Protein AF-A0A1J8Q312-F1 (afdb_monomer)

Organism: NCBI:txid180088

Nearest PDB structures (foldseek):
  4upd-assembly1_A  TM=8.985E-01  e=3.317E-09  Ophiostoma piceae
  1thg-assembly1_A  TM=9.135E-01  e=1.313E-08  Geotrichum candidum
  1cle-assembly1_A  TM=8.241E-01  e=1.879E-08  Limtongozyma cylindracea
  1llf-assembly1_B  TM=8.673E-01  e=3.032E-08  Limtongozyma cylindracea
  4ey8-assembly1_A  TM=7.560E-01  e=2.116E-02  Homo sapiens

Structure (mmCIF, N/CA/C/O backbone):
data_AF-A0A1J8Q312-F1
#
_entry.id   AF-A0A1J8Q312-F1
#
loop_
_atom_site.group_PDB
_atom_site.id
_atom_site.type_symbol
_atom_site.label_atom_id
_atom_site.label_alt_id
_atom_site.label_comp_id
_atom_site.label_asym_id
_atom_site.label_entity_id
_atom_site.label_seq_id
_atom_site.pdbx_PDB_ins_code
_atom_site.Cartn_x
_atom_site.Cartn_y
_atom_site.Cartn_z
_atom_site.occupancy
_atom_site.B_iso_or_equiv
_atom_site.auth_seq_id
_atom_site.auth_comp_id
_atom_site.auth_asym_id
_atom_site.auth_atom_id
_atom_site.pdbx_PDB_model_num
ATOM 1 N N . GLY A 1 1 ? -2.416 43.701 -23.252 1.00 28.69 1 GLY A N 1
ATOM 2 C CA . GLY A 1 1 ? -1.642 43.174 -24.382 1.00 28.69 1 GLY A CA 1
ATOM 3 C C . GLY A 1 1 ? -0.876 41.979 -23.887 1.00 28.69 1 GLY A C 1
ATOM 4 O O . GLY A 1 1 ? 0.112 42.168 -23.200 1.00 28.69 1 GLY A O 1
ATOM 5 N N . ASP A 1 2 ? -1.456 40.807 -24.122 1.00 27.12 2 ASP A N 1
ATOM 6 C CA . ASP A 1 2 ? -0.891 39.454 -24.177 1.00 27.12 2 ASP A CA 1
ATOM 7 C C . ASP A 1 2 ? 0.256 39.076 -23.228 1.00 27.12 2 ASP A C 1
ATOM 9 O O . ASP A 1 2 ? 1.435 39.155 -23.562 1.00 27.12 2 ASP A O 1
ATOM 13 N N . ALA A 1 3 ? -0.124 38.516 -22.075 1.00 24.38 3 ALA A N 1
ATOM 14 C CA . ALA A 1 3 ? 0.691 37.523 -21.386 1.00 24.38 3 ALA A CA 1
ATOM 15 C C . ALA A 1 3 ? 0.333 36.143 -21.963 1.00 24.38 3 ALA A C 1
ATOM 17 O O . ALA A 1 3 ? -0.771 35.636 -21.756 1.00 24.38 3 ALA A O 1
ATOM 18 N N . ALA A 1 4 ? 1.252 35.563 -22.733 1.00 24.06 4 ALA A N 1
ATOM 19 C CA . ALA A 1 4 ? 1.113 34.234 -23.310 1.00 24.06 4 ALA A CA 1
ATOM 20 C C . ALA A 1 4 ? 0.933 33.175 -22.205 1.00 24.06 4 ALA A C 1
ATOM 22 O O . ALA A 1 4 ? 1.826 32.939 -21.391 1.00 24.06 4 ALA A O 1
ATOM 23 N N . PHE A 1 5 ? -0.232 32.526 -22.197 1.00 23.16 5 PHE A N 1
ATOM 24 C CA . PHE A 1 5 ? -0.510 31.322 -21.419 1.00 23.16 5 PHE A CA 1
ATOM 25 C C . PHE A 1 5 ? 0.412 30.186 -21.889 1.00 23.16 5 PHE A C 1
ATOM 27 O O . PHE A 1 5 ? 0.247 29.666 -22.991 1.00 23.16 5 PHE A O 1
ATOM 34 N N . GLN A 1 6 ? 1.373 29.773 -21.060 1.00 24.05 6 GLN A N 1
ATOM 35 C CA . GLN A 1 6 ? 2.101 28.521 -21.277 1.00 24.05 6 GLN A CA 1
ATOM 36 C C . GLN A 1 6 ? 1.275 27.346 -20.732 1.00 24.05 6 GLN A C 1
ATOM 38 O O . GLN A 1 6 ? 0.958 27.287 -19.546 1.00 24.05 6 GLN A O 1
ATOM 43 N N . ALA A 1 7 ? 0.912 26.413 -21.612 1.00 26.48 7 ALA A N 1
ATOM 44 C CA . ALA A 1 7 ? 0.168 25.202 -21.274 1.00 26.48 7 ALA A CA 1
ATOM 45 C C . ALA A 1 7 ? 1.036 24.185 -20.489 1.00 26.48 7 ALA A C 1
ATOM 47 O O . ALA A 1 7 ? 2.219 24.022 -20.802 1.00 26.48 7 ALA A O 1
ATOM 48 N N . PRO A 1 8 ? 0.484 23.449 -19.502 1.00 28.95 8 PRO A N 1
ATOM 49 C CA . PRO A 1 8 ? 1.269 22.528 -18.678 1.00 28.95 8 PRO A CA 1
ATOM 50 C C . PRO A 1 8 ? 1.615 21.207 -19.397 1.00 28.95 8 PRO A C 1
ATOM 52 O O . PRO A 1 8 ? 0.823 20.658 -20.169 1.00 28.95 8 PRO A O 1
ATOM 55 N N . ARG A 1 9 ? 2.794 20.658 -19.073 1.00 32.53 9 ARG A N 1
ATOM 56 C CA . ARG A 1 9 ? 3.529 19.572 -19.763 1.00 32.53 9 ARG A CA 1
ATOM 57 C C . ARG A 1 9 ? 2.935 18.158 -19.558 1.00 32.53 9 ARG A C 1
ATOM 59 O O . ARG A 1 9 ? 2.151 17.944 -18.634 1.00 32.53 9 ARG A O 1
ATOM 66 N N . ARG A 1 10 ? 3.249 17.233 -20.481 1.00 36.62 10 ARG A N 1
ATOM 67 C CA . ARG A 1 10 ? 2.747 15.839 -20.618 1.00 36.62 10 ARG A CA 1
ATOM 68 C C . ARG A 1 10 ? 3.742 14.831 -19.977 1.00 36.62 10 ARG A C 1
ATOM 70 O O . ARG A 1 10 ? 4.936 15.110 -19.974 1.00 36.62 10 ARG A O 1
ATOM 77 N N . PHE A 1 11 ? 3.276 13.691 -19.444 1.00 34.75 11 PHE A N 1
ATOM 78 C CA . PHE A 1 11 ? 4.080 12.696 -18.692 1.00 34.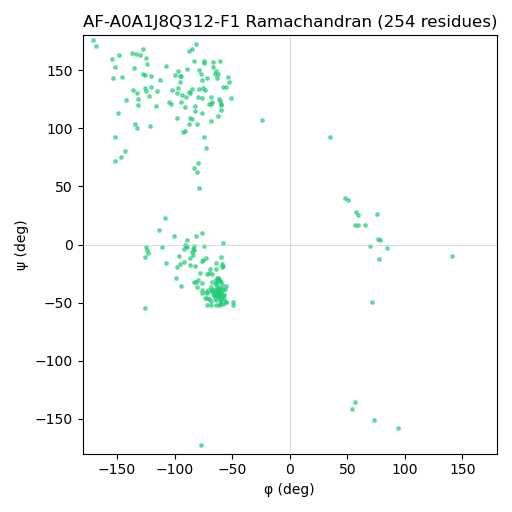75 11 PHE A CA 1
ATOM 79 C C . PHE A 1 11 ? 4.448 11.453 -19.532 1.00 34.75 11 PHE A C 1
ATOM 81 O O . PHE A 1 11 ? 3.556 10.846 -20.114 1.00 34.75 11 PHE A O 1
ATOM 88 N N . PHE A 1 12 ? 5.719 11.017 -19.521 1.00 34.41 12 PHE A N 1
ATOM 89 C CA . PHE A 1 12 ? 6.172 9.734 -20.104 1.00 34.41 12 PHE A CA 1
ATOM 90 C C . PHE A 1 12 ? 7.389 9.155 -19.345 1.00 34.41 12 PHE A C 1
ATOM 92 O O . PHE A 1 12 ? 8.469 9.741 -19.384 1.00 34.41 12 PHE A O 1
ATOM 99 N N . LEU A 1 13 ? 7.254 8.013 -18.652 1.00 36.25 13 LEU A N 1
ATOM 100 C CA . LEU A 1 13 ? 8.321 7.388 -17.838 1.00 36.25 13 LEU A CA 1
ATOM 101 C C . LEU A 1 13 ? 9.126 6.318 -18.597 1.00 36.25 13 LEU A C 1
ATOM 103 O O . LEU A 1 13 ? 8.556 5.303 -18.984 1.00 36.25 13 LEU A O 1
ATOM 107 N N . GLN A 1 14 ? 10.452 6.492 -18.682 1.00 39.12 14 GLN A N 1
ATOM 108 C CA . GLN A 1 14 ? 11.424 5.452 -19.046 1.00 39.12 14 GLN A CA 1
ATOM 109 C C . GLN A 1 14 ? 12.634 5.526 -18.103 1.00 39.12 14 GLN A C 1
ATOM 111 O O . GLN A 1 14 ? 13.193 6.598 -17.906 1.00 39.12 14 GLN A O 1
ATOM 116 N N . GLN A 1 15 ? 13.075 4.386 -17.568 1.00 32.84 15 GLN A N 1
ATOM 117 C CA . GLN A 1 15 ? 14.448 4.189 -17.092 1.00 32.84 15 GLN A CA 1
ATOM 118 C C . GLN A 1 15 ? 14.945 2.856 -17.651 1.00 32.84 15 GLN A C 1
ATOM 120 O O . GLN A 1 15 ? 14.253 1.843 -17.543 1.00 32.84 15 GLN A O 1
ATOM 125 N N . ARG A 1 16 ? 16.133 2.856 -18.263 1.00 32.47 16 ARG A N 1
ATOM 126 C CA . ARG A 1 16 ? 16.795 1.641 -18.754 1.00 32.47 16 ARG A CA 1
ATOM 127 C C . ARG A 1 16 ? 17.816 1.190 -17.707 1.00 32.47 16 ARG A C 1
ATOM 129 O O . ARG A 1 16 ? 18.627 1.987 -17.247 1.00 32.47 16 ARG A O 1
ATOM 136 N N . SER A 1 17 ? 17.779 -0.087 -17.342 1.00 31.67 17 SER A N 1
ATOM 137 C CA . SER A 1 17 ? 18.826 -0.764 -16.571 1.00 31.67 17 SER A CA 1
ATOM 138 C C . SER A 1 17 ? 19.113 -2.080 -17.293 1.00 31.67 17 SER A C 1
ATOM 140 O O . SER A 1 17 ? 18.319 -3.016 -17.224 1.00 31.67 17 SER A O 1
ATOM 142 N N . GLY A 1 18 ? 20.193 -2.123 -18.079 1.00 42.00 18 GLY A N 1
ATOM 143 C CA . GLY A 1 18 ? 20.544 -3.289 -18.900 1.00 42.00 18 GLY A CA 1
ATOM 144 C C . GLY A 1 18 ? 19.651 -3.493 -20.136 1.00 42.00 18 GLY A C 1
ATOM 145 O O . GLY A 1 18 ? 19.139 -2.534 -20.711 1.00 42.00 18 GLY A O 1
ATOM 146 N N . SER A 1 19 ? 19.483 -4.751 -20.565 1.00 28.92 19 SER A N 1
ATOM 147 C CA . SER A 1 19 ? 18.789 -5.154 -21.805 1.00 28.92 19 SER A CA 1
ATOM 148 C C . SER A 1 19 ? 17.255 -5.088 -21.757 1.00 28.92 19 SER A C 1
ATOM 150 O O . SER A 1 19 ? 16.601 -5.581 -22.672 1.00 28.92 19 SER A O 1
ATOM 152 N N . GLN A 1 20 ? 16.655 -4.502 -20.716 1.00 31.77 20 GLN A N 1
ATOM 153 C CA . GLN A 1 20 ? 15.199 -4.426 -20.572 1.00 31.77 20 GLN A CA 1
ATOM 154 C C . GLN A 1 20 ? 14.719 -2.981 -20.396 1.00 31.77 20 GLN A C 1
ATOM 156 O O . GLN A 1 20 ? 15.241 -2.225 -19.573 1.00 31.77 20 GLN A O 1
ATOM 161 N N . SER A 1 21 ? 13.686 -2.620 -21.162 1.00 35.25 21 SER A N 1
ATOM 162 C CA . SER A 1 21 ? 13.000 -1.321 -21.126 1.00 35.25 21 SER A CA 1
ATOM 163 C C . SER A 1 21 ? 11.518 -1.552 -20.798 1.00 35.25 21 SER A C 1
ATOM 165 O O . SER A 1 21 ? 10.962 -2.548 -21.244 1.00 35.25 21 SER A O 1
ATOM 167 N N . THR A 1 22 ? 10.851 -0.661 -20.053 1.00 35.75 22 THR A N 1
ATOM 168 C CA . THR A 1 22 ? 9.372 -0.646 -19.938 1.00 35.75 22 THR A CA 1
ATOM 169 C C . THR A 1 22 ? 8.828 0.756 -19.657 1.00 35.75 22 THR A C 1
ATOM 171 O O . THR A 1 22 ? 9.496 1.542 -18.983 1.00 35.75 22 THR A O 1
ATOM 174 N N . TRP A 1 23 ? 7.582 0.998 -20.078 1.00 37.47 23 TRP A N 1
ATOM 175 C CA . TRP A 1 23 ? 6.846 2.262 -19.957 1.00 37.47 23 TRP A CA 1
ATOM 176 C C . TRP A 1 23 ? 5.722 2.236 -18.909 1.00 37.47 23 TRP A C 1
ATOM 178 O O . TRP A 1 23 ? 5.113 1.194 -18.674 1.00 37.47 23 TRP A O 1
ATOM 188 N N . ALA A 1 24 ? 5.389 3.414 -18.362 1.00 31.48 24 ALA A N 1
ATOM 189 C CA . ALA A 1 24 ? 4.105 3.705 -17.713 1.00 31.48 24 ALA A CA 1
ATOM 190 C C . ALA A 1 24 ? 3.421 4.897 -18.416 1.00 31.48 24 ALA A C 1
ATOM 192 O O . ALA A 1 24 ? 4.042 5.948 -18.589 1.00 31.48 24 ALA A O 1
ATOM 193 N N . PHE A 1 25 ? 2.156 4.722 -18.817 1.00 29.55 25 PHE A N 1
ATOM 194 C CA . PHE A 1 25 ? 1.322 5.743 -19.461 1.00 29.55 25 PHE A CA 1
ATOM 195 C C . PHE A 1 25 ? 0.485 6.493 -18.418 1.00 29.55 25 PHE A C 1
ATOM 197 O O . PHE A 1 25 ? -0.229 5.864 -17.640 1.00 29.55 25 PHE A O 1
ATOM 204 N N . LEU A 1 26 ? 0.524 7.828 -18.436 1.00 29.25 26 LEU A N 1
ATOM 205 C CA . LEU A 1 26 ? -0.450 8.676 -17.746 1.00 29.25 26 LEU A CA 1
ATOM 206 C C . LEU A 1 26 ? -0.879 9.790 -18.715 1.00 29.25 26 LEU A C 1
ATOM 208 O O . LEU A 1 26 ? -0.104 10.708 -18.990 1.00 29.25 26 LEU A O 1
ATOM 212 N N . SER A 1 27 ? -2.081 9.684 -19.292 1.00 27.44 27 SER A N 1
ATOM 213 C CA . SER A 1 27 ? -2.629 10.718 -20.179 1.00 27.44 27 SER A CA 1
ATOM 214 C C . SER A 1 27 ? -3.424 11.762 -19.382 1.00 27.44 27 SER A C 1
ATOM 216 O O . SER A 1 27 ? -3.958 11.498 -18.304 1.00 27.44 27 SER A O 1
ATOM 218 N N . LYS A 1 28 ? -3.461 12.993 -19.902 1.00 30.59 28 LYS A N 1
ATOM 219 C CA . LYS A 1 28 ? -4.148 14.137 -19.295 1.00 30.59 28 LYS A CA 1
ATOM 220 C C . LYS A 1 28 ? -5.631 14.172 -19.672 1.00 30.59 28 LYS A C 1
ATOM 222 O O . LYS A 1 28 ? -5.971 14.682 -20.735 1.00 30.59 28 LYS A O 1
ATOM 227 N N . ARG A 1 29 ? -6.488 13.856 -18.704 1.00 29.84 29 ARG A N 1
ATOM 228 C CA . ARG A 1 29 ? -7.633 14.700 -18.325 1.00 29.84 29 ARG A CA 1
ATOM 229 C C . ARG A 1 29 ? -7.939 14.463 -16.848 1.00 29.84 29 ARG A C 1
ATOM 231 O O . ARG A 1 29 ? -8.669 13.556 -16.492 1.00 29.84 29 ARG A O 1
ATOM 238 N N . LEU A 1 30 ? -7.356 15.286 -15.984 1.00 31.02 30 LEU A N 1
ATOM 239 C CA . LEU A 1 30 ? -7.798 15.411 -14.599 1.00 31.02 30 LEU A CA 1
ATOM 240 C C . LEU A 1 30 ? -8.172 16.874 -14.413 1.00 31.02 30 LEU A C 1
ATOM 242 O O . LEU A 1 30 ? -7.297 17.734 -14.345 1.00 31.02 30 LEU A O 1
ATOM 246 N N . LYS A 1 31 ? -9.474 17.173 -14.423 1.00 30.95 31 LYS A N 1
ATOM 247 C CA . LYS A 1 31 ? -9.969 18.484 -13.969 1.00 30.95 31 LYS A CA 1
ATOM 248 C C . LYS A 1 31 ? -10.434 18.441 -12.515 1.00 30.95 31 LYS A C 1
ATOM 250 O O . LYS A 1 31 ? -10.676 19.492 -11.933 1.00 30.95 31 LYS A O 1
ATOM 255 N N . SER A 1 32 ? -10.534 17.254 -11.915 1.00 27.95 32 SER A N 1
ATOM 256 C CA . SER A 1 32 ? -10.754 17.064 -10.481 1.00 27.95 32 SER A CA 1
ATOM 257 C C . SER A 1 32 ? -10.526 15.600 -10.079 1.00 27.95 32 SER A C 1
ATOM 259 O O . SER A 1 32 ? -10.417 14.719 -10.930 1.00 27.95 32 SER A O 1
ATOM 261 N N . VAL A 1 33 ? -10.512 15.337 -8.769 1.00 30.91 33 VAL A N 1
ATOM 262 C CA . VAL A 1 33 ? -10.383 14.005 -8.143 1.00 30.91 33 VAL A CA 1
ATOM 263 C C . VAL A 1 33 ? -11.518 13.031 -8.544 1.00 30.91 33 VAL A C 1
ATOM 265 O O . VAL A 1 33 ? -11.406 11.832 -8.307 1.00 30.91 33 VAL A O 1
ATOM 268 N N . ALA A 1 34 ? -12.583 13.507 -9.202 1.00 25.69 34 ALA A N 1
ATOM 269 C CA . ALA A 1 34 ? -13.708 12.685 -9.657 1.00 25.69 34 ALA A CA 1
ATOM 270 C C . ALA A 1 34 ? -13.427 11.827 -10.916 1.00 25.69 34 ALA A C 1
ATOM 272 O O . ALA A 1 34 ? -14.185 10.900 -11.184 1.00 25.69 34 ALA A O 1
ATOM 273 N N . ASP A 1 35 ? -12.341 12.078 -11.657 1.00 27.52 35 ASP A N 1
ATOM 274 C CA . ASP A 1 35 ? -12.081 11.425 -12.958 1.00 27.52 35 ASP A CA 1
ATOM 275 C C . ASP A 1 35 ? -11.269 10.110 -12.870 1.00 27.52 35 ASP A C 1
ATOM 277 O O . ASP A 1 35 ? -11.064 9.437 -13.879 1.00 27.52 35 ASP A O 1
ATOM 281 N N . LEU A 1 36 ? -10.841 9.670 -11.676 1.00 33.50 36 LEU A N 1
ATOM 282 C CA . LEU A 1 36 ? -10.141 8.377 -11.516 1.00 33.50 36 LEU A CA 1
ATOM 283 C C . LEU A 1 36 ? -11.023 7.160 -11.870 1.00 33.50 36 LEU A C 1
ATOM 285 O O . LEU A 1 36 ? -10.503 6.066 -12.079 1.00 33.50 36 LEU A O 1
ATOM 289 N N . GLY A 1 37 ? -12.346 7.349 -11.949 1.00 25.83 37 GLY A N 1
ATOM 290 C CA . GLY A 1 37 ? -13.322 6.318 -12.310 1.00 25.83 37 GLY A CA 1
ATOM 291 C C . GLY A 1 37 ? -13.644 6.206 -13.804 1.00 25.83 37 GLY A C 1
ATOM 292 O O . GLY A 1 37 ? -14.463 5.365 -14.167 1.00 25.83 37 GLY A O 1
ATOM 293 N N . SER A 1 38 ? -13.047 7.020 -14.681 1.00 29.03 38 SER A N 1
ATOM 294 C CA . SER A 1 38 ? -13.440 7.060 -16.096 1.00 29.03 38 SER A CA 1
ATOM 295 C C . SER A 1 38 ? -12.255 7.261 -17.044 1.00 29.03 38 SER A C 1
ATOM 297 O O . SER A 1 38 ? -12.025 8.350 -17.562 1.00 29.03 38 SER A O 1
ATOM 299 N N . PHE A 1 39 ? -11.534 6.176 -17.334 1.00 28.50 39 PHE A N 1
ATOM 300 C CA . PHE A 1 39 ? -10.738 6.067 -18.562 1.00 28.50 39 PHE A CA 1
ATOM 301 C C . PHE A 1 39 ? -11.707 5.992 -19.760 1.00 28.50 39 PHE A C 1
ATOM 303 O O . PHE A 1 39 ? -12.365 4.970 -19.953 1.00 28.50 39 PHE A O 1
ATOM 310 N N . HIS A 1 40 ? -11.832 7.058 -20.558 1.00 27.12 40 HIS A N 1
ATOM 311 C CA . HIS A 1 40 ? -12.665 7.060 -21.771 1.00 27.12 40 HIS A CA 1
ATOM 312 C C . HIS A 1 40 ? -11.848 6.720 -23.031 1.00 27.12 40 HIS A C 1
ATOM 314 O O . HIS A 1 40 ? -10.702 7.132 -23.199 1.00 27.12 40 HIS A O 1
ATOM 320 N N . SER A 1 41 ? -12.477 6.009 -23.972 1.00 29.81 41 SER A N 1
ATOM 321 C CA . SER A 1 41 ? -11.907 5.574 -25.261 1.00 29.81 41 SER A CA 1
ATOM 322 C C . SER A 1 41 ? -11.408 6.709 -26.170 1.00 29.81 41 SER A C 1
ATOM 324 O O . SER A 1 41 ? -10.578 6.476 -27.048 1.00 29.81 41 SER A O 1
ATOM 326 N N . SER A 1 42 ? -11.861 7.944 -25.954 1.00 31.61 42 SER A N 1
ATOM 327 C CA . SER A 1 42 ? -11.415 9.131 -26.693 1.00 31.61 42 SER A CA 1
ATOM 328 C C . SER A 1 42 ? -9.992 9.586 -26.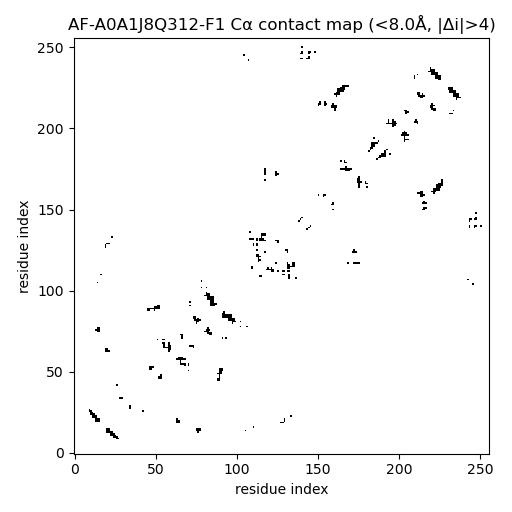346 1.00 31.61 42 SER A C 1
ATOM 330 O O . SER A 1 42 ? -9.338 10.200 -27.187 1.00 31.61 42 SER A O 1
ATOM 332 N N . ASP A 1 43 ? -9.491 9.275 -25.145 1.00 35.53 43 ASP A N 1
ATOM 333 C CA . ASP A 1 43 ? -8.131 9.652 -24.719 1.00 35.53 43 ASP A CA 1
ATOM 334 C C . ASP A 1 43 ? -7.061 8.736 -25.323 1.00 35.53 43 ASP A C 1
ATOM 336 O O . ASP A 1 43 ? -5.918 9.141 -25.520 1.00 35.53 43 ASP A O 1
ATOM 340 N N . LEU A 1 44 ? -7.454 7.513 -25.677 1.00 34.31 44 LEU A N 1
ATOM 341 C CA . LEU A 1 44 ? -6.649 6.597 -26.472 1.00 34.31 44 LEU A CA 1
ATOM 342 C C . LEU A 1 44 ? -6.544 7.095 -27.922 1.00 34.31 44 LEU A C 1
ATOM 344 O O . LEU A 1 44 ? -5.446 7.192 -28.461 1.00 34.31 44 LEU A O 1
ATOM 348 N N . LEU A 1 45 ? -7.660 7.497 -28.536 1.00 33.00 45 LEU A N 1
ATOM 349 C CA . LEU A 1 45 ? -7.720 7.894 -29.951 1.00 33.00 45 LEU A CA 1
ATOM 350 C C . LEU A 1 45 ? -6.796 9.069 -30.332 1.00 33.00 45 LEU A C 1
ATOM 352 O O . LEU A 1 45 ? -6.219 9.035 -31.413 1.00 33.00 45 LEU A O 1
ATOM 356 N N . ASN A 1 46 ? -6.588 10.057 -29.453 1.00 35.88 46 ASN A N 1
ATOM 357 C CA . ASN A 1 46 ? -5.674 11.186 -29.720 1.00 35.88 46 ASN A CA 1
ATOM 358 C C . ASN A 1 46 ? -4.191 10.875 -29.435 1.00 35.88 46 ASN A C 1
ATOM 360 O O . ASN A 1 46 ? -3.309 11.587 -29.907 1.00 35.88 46 ASN A O 1
ATOM 364 N N . VAL A 1 47 ? -3.892 9.834 -28.650 1.00 40.16 47 VAL A N 1
ATOM 365 C CA . VAL A 1 47 ? -2.520 9.312 -28.487 1.00 40.16 47 VAL A CA 1
ATOM 366 C C . VAL A 1 47 ? -2.144 8.429 -29.683 1.00 40.16 47 VAL A C 1
ATOM 368 O O . VAL A 1 47 ? -0.983 8.399 -30.079 1.00 40.16 47 VAL A O 1
ATOM 371 N N . TYR A 1 48 ? -3.132 7.765 -30.289 1.00 38.72 48 TYR A N 1
ATOM 372 C CA . TYR A 1 48 ? -2.973 6.918 -31.473 1.00 38.72 48 TYR A CA 1
ATOM 373 C C . TYR A 1 48 ? -3.028 7.667 -32.811 1.00 38.72 48 TYR A C 1
ATOM 375 O O . TYR A 1 48 ? -2.784 7.052 -33.842 1.00 38.72 48 TYR A O 1
ATOM 383 N N . SER A 1 49 ? -3.344 8.966 -32.827 1.00 42.12 49 SER A N 1
ATOM 384 C CA . SER A 1 49 ? -3.452 9.739 -34.073 1.00 42.12 49 SER A CA 1
ATOM 385 C C . SER A 1 49 ? -2.116 10.271 -34.605 1.00 42.12 49 SER A C 1
ATOM 387 O O . SER A 1 49 ? -2.102 10.891 -35.663 1.00 42.12 49 SER A O 1
ATOM 389 N N . GLY A 1 50 ? -1.011 10.083 -33.874 1.00 53.03 50 GLY A N 1
ATOM 390 C CA . GLY A 1 50 ? 0.336 10.413 -34.338 1.00 53.03 50 GLY A CA 1
ATOM 391 C C . GLY A 1 50 ? 1.111 9.156 -34.724 1.00 53.03 50 GLY A C 1
ATOM 392 O O . GLY A 1 50 ? 1.304 8.275 -33.883 1.00 53.03 50 GLY A O 1
ATOM 393 N N . ASP A 1 51 ? 1.572 9.101 -35.975 1.00 59.50 51 ASP A N 1
ATOM 394 C CA . ASP A 1 51 ? 2.256 7.937 -36.555 1.00 59.50 51 ASP A CA 1
ATOM 395 C C . ASP A 1 51 ? 3.484 7.488 -35.740 1.00 59.50 51 ASP A C 1
ATOM 397 O O . ASP A 1 51 ? 3.713 6.288 -35.572 1.00 59.50 51 ASP A O 1
ATOM 401 N N . ASP A 1 52 ? 4.233 8.424 -35.147 1.00 60.59 52 ASP A N 1
ATOM 402 C CA . ASP A 1 52 ? 5.461 8.112 -34.408 1.00 60.59 52 ASP A CA 1
ATOM 403 C C . ASP A 1 52 ? 5.191 7.413 -33.072 1.00 60.59 52 ASP A C 1
ATOM 405 O O . ASP A 1 52 ? 5.759 6.356 -32.797 1.00 60.59 52 ASP A O 1
ATOM 409 N N . MET A 1 53 ? 4.318 7.976 -32.224 1.00 61.59 53 MET A N 1
ATOM 410 C CA . MET A 1 53 ? 4.012 7.400 -30.906 1.00 61.59 53 MET A CA 1
ATOM 411 C C . MET A 1 53 ? 3.407 5.997 -31.036 1.00 61.59 53 MET A C 1
ATOM 413 O O . MET A 1 53 ? 3.770 5.089 -30.281 1.00 61.59 53 MET A O 1
ATOM 417 N N . ALA A 1 54 ? 2.523 5.803 -32.018 1.00 58.62 54 ALA A N 1
ATOM 418 C CA . ALA A 1 54 ? 1.968 4.493 -32.330 1.00 58.62 54 ALA A CA 1
ATOM 419 C C . ALA A 1 54 ? 3.066 3.514 -32.776 1.00 58.62 54 ALA A C 1
ATOM 421 O O . ALA A 1 54 ? 3.106 2.380 -32.299 1.00 58.62 54 ALA A O 1
ATOM 422 N N . SER A 1 55 ? 3.999 3.961 -33.617 1.00 63.00 55 SER A N 1
ATOM 423 C CA . SER A 1 55 ? 5.109 3.137 -34.103 1.00 63.00 55 SER A CA 1
ATOM 424 C C . SER A 1 55 ? 6.060 2.699 -32.987 1.00 63.00 55 SER A C 1
ATOM 426 O O . SER A 1 55 ? 6.401 1.518 -32.896 1.00 63.00 55 SER A O 1
ATOM 428 N N . TYR A 1 56 ? 6.420 3.601 -32.071 1.00 62.50 56 TYR A N 1
ATOM 429 C CA . TYR A 1 56 ? 7.236 3.248 -30.908 1.00 62.50 56 TYR A CA 1
ATOM 430 C C . TYR A 1 56 ? 6.532 2.275 -29.960 1.00 62.50 56 TYR A C 1
ATOM 432 O O . TYR A 1 56 ? 7.172 1.376 -29.410 1.00 62.50 56 TYR A O 1
ATOM 440 N N . LEU A 1 57 ? 5.219 2.434 -29.766 1.00 53.84 57 LEU A N 1
ATOM 441 C CA . LEU A 1 57 ? 4.428 1.515 -28.953 1.00 53.84 57 LEU A CA 1
ATOM 442 C C . LEU A 1 57 ? 4.365 0.123 -29.593 1.00 53.84 57 LEU A C 1
ATOM 444 O O . LEU A 1 57 ? 4.525 -0.871 -28.888 1.00 53.84 57 LEU A O 1
ATOM 448 N N . VAL A 1 58 ? 4.162 0.044 -30.911 1.00 59.12 58 VAL A N 1
ATOM 449 C CA . VAL A 1 58 ? 4.142 -1.226 -31.649 1.00 59.12 58 VAL A CA 1
ATOM 450 C C . VAL A 1 58 ? 5.495 -1.928 -31.539 1.00 59.12 58 VAL A C 1
ATOM 452 O O . VAL A 1 58 ? 5.526 -3.072 -31.093 1.00 59.12 58 VAL A O 1
ATOM 455 N N . CYS A 1 59 ? 6.608 -1.246 -31.839 1.00 58.62 59 CYS A N 1
ATOM 456 C CA . CYS A 1 59 ? 7.950 -1.823 -31.692 1.00 58.62 59 CYS A CA 1
ATOM 457 C C . CYS A 1 59 ? 8.236 -2.268 -30.257 1.00 58.62 59 CYS A C 1
ATOM 459 O O . CYS A 1 59 ? 8.801 -3.339 -30.036 1.00 58.62 59 CYS A O 1
ATOM 461 N N . PHE A 1 60 ? 7.782 -1.499 -29.269 1.00 54.12 60 PHE A N 1
ATOM 462 C CA . PHE A 1 60 ? 7.917 -1.880 -27.873 1.00 54.12 60 PHE A CA 1
ATOM 463 C C . PHE A 1 60 ? 7.125 -3.149 -27.526 1.00 54.12 60 PHE A C 1
ATOM 465 O O . PHE A 1 60 ? 7.674 -4.051 -26.898 1.00 54.12 60 PHE A O 1
ATOM 472 N N . ILE A 1 61 ? 5.853 -3.241 -27.923 1.00 44.62 61 ILE A N 1
ATOM 473 C CA . ILE A 1 61 ? 5.008 -4.411 -27.634 1.00 44.62 61 ILE A CA 1
ATOM 474 C C . ILE A 1 61 ? 5.592 -5.668 -28.279 1.00 44.62 61 ILE A C 1
ATOM 476 O O . ILE A 1 61 ? 5.558 -6.738 -27.672 1.00 44.62 61 ILE A O 1
ATOM 480 N N . THR A 1 62 ? 6.134 -5.551 -29.490 1.00 50.00 62 THR A N 1
ATOM 481 C CA . THR A 1 62 ? 6.669 -6.704 -30.215 1.00 50.00 62 THR A CA 1
ATOM 482 C C . THR A 1 62 ? 8.073 -7.088 -29.756 1.00 50.00 62 THR A C 1
ATOM 484 O O . THR A 1 62 ? 8.385 -8.275 -29.704 1.00 50.00 62 THR A O 1
ATOM 487 N N . ASN A 1 63 ? 8.920 -6.110 -29.413 1.00 59.44 63 ASN A N 1
ATOM 488 C CA . ASN A 1 63 ? 10.368 -6.322 -29.293 1.00 59.44 63 ASN A CA 1
ATOM 489 C C . ASN A 1 63 ? 10.946 -5.940 -27.924 1.00 59.44 63 ASN A C 1
ATOM 491 O O . ASN A 1 63 ? 12.142 -6.118 -27.703 1.00 59.44 63 ASN A O 1
ATOM 495 N N . LEU A 1 64 ? 10.140 -5.379 -27.016 1.00 53.03 64 LEU A N 1
ATOM 496 C CA . LEU A 1 64 ? 10.585 -4.763 -25.754 1.00 53.03 64 LEU A CA 1
ATOM 497 C C . LEU A 1 64 ? 11.627 -3.637 -25.941 1.00 53.03 64 LEU A C 1
ATOM 499 O O . LEU A 1 64 ? 12.280 -3.209 -24.983 1.00 53.03 64 LEU A O 1
ATOM 503 N N . ASP A 1 65 ? 11.744 -3.118 -27.165 1.00 60.47 65 ASP A N 1
ATOM 504 C CA . ASP A 1 65 ? 12.566 -1.974 -27.544 1.00 60.47 65 ASP A CA 1
ATOM 505 C C . ASP A 1 65 ? 11.704 -1.024 -28.388 1.00 60.47 65 ASP A C 1
ATOM 507 O O . ASP A 1 65 ? 11.182 -1.447 -29.421 1.00 60.47 65 ASP A O 1
ATOM 511 N N . PRO A 1 66 ? 11.500 0.240 -27.968 1.00 61.59 66 PRO A N 1
ATOM 512 C CA . PRO A 1 66 ? 10.791 1.207 -28.801 1.00 61.59 66 PRO A CA 1
ATOM 513 C C . PRO A 1 66 ? 11.552 1.508 -30.101 1.00 61.59 66 PRO A C 1
ATOM 515 O O . PRO A 1 66 ? 10.949 1.953 -31.068 1.00 61.59 66 PRO A O 1
ATOM 518 N N . ASN A 1 67 ? 12.864 1.262 -30.158 1.00 73.44 67 ASN A N 1
ATOM 519 C CA . ASN A 1 67 ? 13.648 1.445 -31.372 1.00 73.44 67 ASN A CA 1
ATOM 520 C C . ASN A 1 67 ? 13.385 0.302 -32.362 1.00 73.44 67 ASN A C 1
ATOM 522 O O . ASN A 1 67 ? 13.403 -0.870 -31.992 1.0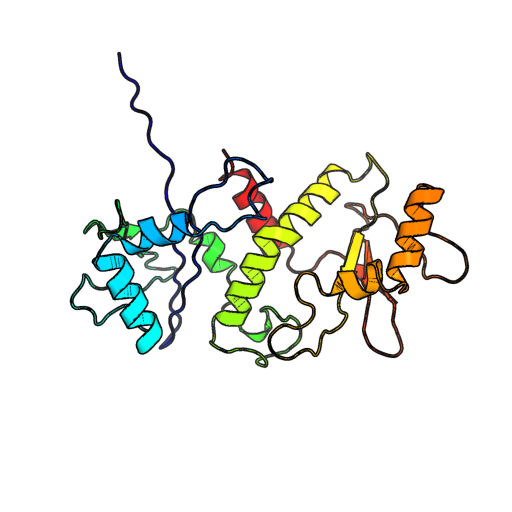0 73.44 67 ASN A O 1
ATOM 526 N N . GLY A 1 68 ? 13.189 0.635 -33.638 1.00 66.56 68 GLY A N 1
ATOM 527 C CA . GLY A 1 68 ? 12.988 -0.362 -34.698 1.00 66.56 68 GLY A CA 1
ATOM 528 C C . GLY A 1 68 ? 11.949 0.019 -35.749 1.00 66.56 68 GLY A C 1
ATOM 529 O O . GLY A 1 68 ? 11.881 -0.629 -36.787 1.00 66.56 68 GLY A O 1
ATOM 530 N N . SER A 1 69 ? 11.187 1.089 -35.521 1.00 66.31 69 SER A N 1
ATOM 531 C CA . SER A 1 69 ? 10.162 1.607 -36.439 1.00 66.31 69 SER A CA 1
ATOM 532 C C . SER A 1 69 ? 10.699 2.512 -37.554 1.00 66.31 69 SER A C 1
ATOM 534 O O . SER A 1 69 ? 9.919 3.003 -38.360 1.00 66.31 69 SER A O 1
ATOM 536 N N . GLY A 1 70 ? 12.010 2.782 -37.596 1.00 70.19 70 GLY A N 1
ATOM 537 C CA . GLY A 1 70 ? 12.600 3.781 -38.502 1.00 70.19 70 GLY A CA 1
ATOM 538 C C . GLY A 1 70 ? 12.386 5.239 -38.065 1.00 70.19 70 GLY A C 1
ATOM 539 O O . GLY A 1 70 ? 12.780 6.152 -38.783 1.00 70.19 70 GLY A O 1
ATOM 540 N N . THR A 1 71 ? 11.798 5.453 -36.885 1.00 69.81 71 THR A N 1
ATOM 541 C CA . THR A 1 71 ? 11.641 6.754 -36.217 1.00 69.81 71 THR A CA 1
ATOM 542 C C . THR A 1 71 ? 12.923 7.159 -35.470 1.00 69.81 71 THR A C 1
ATOM 544 O O . THR A 1 71 ? 13.873 6.375 -35.370 1.00 69.81 71 THR A O 1
ATOM 547 N N . LEU A 1 72 ? 12.976 8.392 -34.940 1.00 73.62 72 LEU A N 1
ATOM 548 C CA . LEU A 1 72 ? 14.128 8.898 -34.179 1.00 73.62 72 LEU A CA 1
ATOM 549 C C . LEU A 1 72 ? 14.505 7.938 -33.036 1.00 73.62 72 LEU A C 1
ATOM 551 O O . LEU A 1 72 ? 13.635 7.398 -32.355 1.00 73.62 72 LEU A O 1
ATOM 555 N N . ALA A 1 73 ? 15.800 7.732 -32.795 1.00 77.00 73 ALA A N 1
ATOM 556 C CA . ALA A 1 73 ? 16.239 6.838 -31.730 1.00 77.00 73 ALA A CA 1
ATOM 557 C C . ALA A 1 73 ? 15.740 7.332 -30.363 1.00 77.00 73 ALA A C 1
ATOM 559 O O . ALA A 1 73 ? 16.026 8.455 -29.940 1.00 77.00 73 ALA A O 1
ATOM 560 N N . TRP A 1 74 ? 15.013 6.472 -29.656 1.00 65.62 74 TRP A N 1
ATOM 561 C CA . TRP A 1 74 ? 14.536 6.756 -28.316 1.00 65.62 74 TRP A CA 1
ATOM 562 C C . TRP A 1 74 ? 15.727 6.754 -27.337 1.00 65.62 74 TRP A C 1
ATOM 564 O O . TRP A 1 74 ? 16.416 5.731 -27.224 1.00 65.62 74 TRP A O 1
ATOM 574 N N . PRO A 1 75 ? 16.007 7.864 -26.620 1.00 66.56 75 PRO A N 1
ATOM 575 C CA . PRO A 1 75 ? 17.181 7.987 -25.769 1.00 66.56 75 PRO A CA 1
ATOM 576 C C . PRO A 1 75 ? 17.129 7.008 -24.595 1.00 66.56 75 PRO A C 1
ATOM 578 O O . PRO A 1 75 ? 16.076 6.699 -24.040 1.00 66.56 75 PRO A O 1
ATOM 581 N N . THR A 1 76 ? 18.302 6.530 -24.184 1.00 64.44 76 THR A N 1
ATOM 582 C CA . THR A 1 76 ? 18.438 5.747 -22.954 1.00 64.44 76 THR A CA 1
ATOM 583 C C . THR A 1 76 ? 18.517 6.700 -21.766 1.00 64.44 76 THR A C 1
ATOM 585 O O . THR A 1 76 ? 19.478 7.455 -21.649 1.00 64.44 76 THR A O 1
ATOM 588 N N . TRP A 1 77 ? 17.519 6.655 -20.884 1.00 64.25 77 TRP A N 1
ATOM 589 C CA . TRP A 1 77 ? 17.518 7.452 -19.660 1.00 64.25 77 TRP A CA 1
ATOM 590 C C . TRP A 1 77 ? 18.464 6.849 -18.614 1.00 64.25 77 TRP A C 1
ATOM 592 O O . TRP A 1 77 ? 18.304 5.681 -18.238 1.00 64.25 77 TRP A O 1
ATOM 602 N N . THR A 1 78 ? 19.402 7.650 -18.103 1.00 61.97 78 THR A N 1
ATOM 603 C CA . THR A 1 78 ? 20.250 7.327 -16.940 1.00 61.97 78 THR A CA 1
ATOM 604 C C . THR A 1 78 ? 20.302 8.505 -15.965 1.00 61.97 78 THR A C 1
ATOM 606 O O . THR A 1 78 ? 20.002 9.637 -16.334 1.00 61.97 78 THR A O 1
ATOM 609 N N . THR A 1 79 ? 20.747 8.277 -14.726 1.00 61.59 79 THR A N 1
ATOM 610 C CA . THR A 1 79 ? 20.953 9.368 -13.751 1.00 61.59 79 THR A CA 1
ATOM 611 C C . THR A 1 79 ? 21.999 10.386 -14.217 1.00 61.59 79 THR A C 1
ATOM 613 O O . THR A 1 79 ? 21.896 11.562 -13.888 1.00 61.59 79 THR A O 1
ATOM 616 N N . SER A 1 80 ? 22.983 9.960 -15.015 1.00 65.19 80 SER A N 1
ATOM 617 C CA . SER A 1 80 ? 24.002 10.823 -15.626 1.00 65.19 80 SER A CA 1
ATOM 618 C C . SER A 1 80 ? 23.578 11.437 -16.967 1.00 65.19 80 SER A C 1
ATOM 620 O O . SER A 1 80 ? 24.261 12.315 -17.487 1.00 65.19 80 SER A O 1
ATOM 622 N N . SER A 1 81 ? 22.485 10.970 -17.567 1.00 68.06 81 SER A N 1
ATOM 623 C CA . SER A 1 81 ? 21.966 11.432 -18.860 1.00 68.06 81 SER A CA 1
ATOM 624 C C . SER A 1 81 ? 20.446 11.234 -18.909 1.00 68.06 81 SER A C 1
ATOM 626 O O . SER A 1 81 ? 19.951 10.328 -19.588 1.00 68.06 81 SER A O 1
ATOM 628 N N . PRO A 1 82 ? 19.681 12.048 -18.160 1.00 64.50 82 PRO A N 1
ATOM 629 C CA . PRO A 1 82 ? 18.249 11.853 -17.997 1.00 64.50 82 PRO A CA 1
ATOM 630 C C . PRO A 1 82 ? 17.502 12.469 -19.189 1.00 64.50 82 PRO A C 1
ATOM 632 O O . PRO A 1 82 ? 16.824 13.478 -19.061 1.00 64.50 82 PRO A O 1
ATOM 635 N N . ASN A 1 83 ? 17.692 11.914 -20.382 1.00 69.56 83 ASN A N 1
ATOM 636 C CA . ASN A 1 83 ? 17.209 12.483 -21.641 1.00 69.56 83 ASN A CA 1
ATOM 637 C C . ASN A 1 83 ? 15.860 11.883 -22.065 1.00 69.56 83 ASN A C 1
ATOM 639 O O . ASN A 1 83 ? 15.614 10.694 -21.868 1.00 69.56 83 ASN A O 1
ATOM 643 N N . LEU A 1 84 ? 15.004 12.698 -22.687 1.00 64.25 84 LEU A N 1
ATOM 644 C CA . LEU A 1 84 ? 13.665 12.317 -23.149 1.00 64.25 84 LEU A CA 1
ATOM 645 C C . LEU A 1 84 ? 13.391 12.843 -24.557 1.00 64.25 84 LEU A C 1
ATOM 647 O O . LEU A 1 84 ? 13.876 13.917 -24.911 1.00 64.25 84 LEU A O 1
ATOM 651 N N . LEU A 1 85 ? 12.534 12.140 -25.301 1.00 65.75 85 LEU A N 1
ATOM 652 C CA . LEU A 1 85 ? 11.849 12.711 -26.461 1.00 65.75 85 LEU A CA 1
ATOM 653 C C . LEU A 1 85 ? 10.591 13.440 -26.005 1.00 65.75 85 LEU A C 1
ATOM 655 O O . LEU A 1 85 ? 9.810 12.919 -25.203 1.00 65.75 85 LEU A O 1
ATOM 659 N N . THR A 1 86 ? 10.403 14.646 -26.526 1.00 60.28 86 THR A N 1
ATOM 660 C CA . THR A 1 86 ? 9.177 15.408 -26.322 1.00 60.28 86 THR A CA 1
ATOM 661 C C . THR A 1 86 ? 8.246 15.160 -27.502 1.00 60.28 86 THR A C 1
ATOM 663 O O . THR A 1 86 ? 8.681 15.075 -28.645 1.00 60.28 86 THR A O 1
ATOM 666 N N . PHE A 1 87 ? 6.951 15.026 -27.223 1.00 56.09 87 PHE A N 1
ATOM 667 C CA . PHE A 1 87 ? 5.934 14.837 -28.251 1.00 56.09 87 PHE A CA 1
ATOM 668 C C . PHE A 1 87 ? 4.989 16.030 -28.272 1.00 56.09 87 PHE A C 1
ATOM 670 O O . PHE A 1 87 ? 4.459 16.426 -27.226 1.00 56.09 87 PHE A O 1
ATOM 677 N N . LEU A 1 88 ? 4.732 16.553 -29.468 1.00 55.75 88 LEU A N 1
ATOM 678 C CA . LEU A 1 88 ? 3.684 17.531 -29.727 1.00 55.75 88 LEU A CA 1
ATOM 679 C C . LEU A 1 88 ? 2.683 16.878 -30.678 1.00 55.75 88 LEU A C 1
ATOM 681 O O . LEU A 1 88 ? 3.051 16.409 -31.746 1.00 55.75 88 LEU A O 1
ATOM 685 N N . ASP A 1 89 ? 1.435 16.757 -30.228 1.00 55.72 89 ASP A N 1
ATOM 686 C CA . ASP A 1 89 ? 0.329 16.170 -31.004 1.00 55.72 89 ASP A CA 1
ATOM 687 C C . ASP A 1 89 ? 0.632 14.796 -31.636 1.00 55.72 89 ASP A C 1
ATOM 689 O O . ASP A 1 89 ? 0.210 14.478 -32.741 1.00 55.72 89 ASP A O 1
ATOM 693 N N . GLY A 1 90 ? 1.357 13.955 -30.888 1.00 53.28 90 GLY A N 1
ATOM 694 C CA . GLY A 1 90 ? 1.657 12.567 -31.258 1.00 53.28 90 GLY A CA 1
ATOM 695 C C . GLY A 1 90 ? 2.870 12.394 -32.178 1.00 53.28 90 GLY A C 1
ATOM 696 O O . GLY A 1 90 ? 3.256 11.261 -32.448 1.00 53.28 90 GLY A O 1
ATOM 697 N N . GLN A 1 91 ? 3.491 13.493 -32.603 1.00 55.22 91 GLN A N 1
ATOM 698 C CA . GLN A 1 91 ? 4.730 13.514 -33.381 1.00 55.22 91 GLN A CA 1
ATOM 699 C C . GLN A 1 91 ? 5.920 13.811 -32.466 1.00 55.22 91 GLN A C 1
ATOM 701 O O . GLN A 1 91 ? 5.786 14.565 -31.492 1.00 55.22 91 GLN A O 1
ATOM 706 N N . VAL A 1 92 ? 7.081 13.225 -32.762 1.00 61.50 92 VAL A N 1
ATOM 707 C CA . VAL A 1 92 ? 8.317 13.551 -32.040 1.00 61.50 92 VAL A CA 1
ATOM 708 C C . VAL A 1 92 ? 8.722 14.976 -32.383 1.00 61.50 92 VAL A C 1
ATOM 710 O O . VAL A 1 92 ? 8.887 15.327 -33.548 1.00 61.50 92 VAL A O 1
ATOM 713 N N . THR A 1 93 ? 8.940 15.807 -31.370 1.00 60.53 93 THR A N 1
ATOM 714 C CA . THR A 1 93 ? 9.751 17.002 -31.569 1.00 60.53 93 THR A CA 1
ATOM 715 C C . THR A 1 93 ? 11.202 16.532 -31.514 1.00 60.53 93 THR A C 1
ATOM 717 O O . THR A 1 93 ? 11.597 15.865 -30.560 1.00 60.53 93 THR A O 1
ATOM 720 N N . GLU A 1 94 ? 12.028 16.847 -32.515 1.00 61.34 94 GLU A N 1
ATOM 721 C CA . GLU A 1 94 ? 13.456 16.452 -32.572 1.00 61.34 94 GLU A CA 1
ATOM 722 C C . GLU A 1 94 ? 14.295 16.944 -31.362 1.00 61.34 94 GLU A C 1
ATOM 724 O O . GLU A 1 94 ? 15.501 16.726 -31.268 1.00 61.34 94 GLU A O 1
ATOM 729 N N . GLN A 1 95 ? 13.658 17.624 -30.408 1.00 64.25 95 GLN A N 1
ATOM 730 C CA . GLN A 1 95 ? 14.231 18.139 -29.182 1.00 64.25 95 GLN A CA 1
ATOM 731 C C . GLN A 1 95 ? 14.339 17.046 -28.116 1.00 64.25 95 GLN A C 1
ATOM 733 O O . GLN A 1 95 ? 13.379 16.723 -27.407 1.00 64.25 95 GLN A O 1
ATOM 738 N N . ILE A 1 96 ? 15.564 16.561 -27.918 1.00 65.38 96 ILE A N 1
ATOM 739 C CA . ILE A 1 96 ? 15.930 15.849 -26.695 1.00 65.38 96 ILE A CA 1
ATOM 740 C C . ILE A 1 96 ? 15.925 16.851 -25.540 1.00 65.38 96 ILE A C 1
ATOM 742 O O . ILE A 1 96 ? 16.651 17.844 -25.558 1.00 65.38 96 ILE A O 1
ATOM 746 N N . THR A 1 97 ? 15.100 16.593 -24.528 1.00 65.75 97 THR A N 1
ATOM 747 C CA . THR A 1 97 ? 14.996 17.450 -23.339 1.00 65.75 97 THR A CA 1
ATOM 748 C C . THR A 1 97 ? 15.521 16.713 -22.113 1.00 65.75 97 THR A C 1
ATOM 750 O O . THR A 1 97 ? 15.283 15.514 -21.959 1.00 65.75 97 THR A O 1
ATOM 753 N N . GLN A 1 98 ? 16.216 17.428 -21.228 1.00 62.34 98 GLN A N 1
ATOM 754 C CA . GLN A 1 98 ? 16.646 16.885 -19.943 1.00 62.34 98 GLN A CA 1
ATOM 755 C C . GLN A 1 98 ? 15.445 16.762 -18.989 1.00 62.34 98 GLN A C 1
ATOM 757 O O . GLN A 1 98 ? 14.644 17.686 -18.838 1.00 62.34 98 GLN A O 1
ATOM 762 N N . ASP A 1 99 ? 15.320 15.616 -18.331 1.00 60.56 99 ASP A N 1
ATOM 763 C CA . ASP A 1 99 ? 14.285 15.277 -17.360 1.00 60.56 99 ASP A CA 1
ATOM 764 C C . ASP A 1 99 ? 14.603 15.889 -15.993 1.00 60.56 99 ASP A C 1
ATOM 766 O O . ASP A 1 99 ? 14.963 15.208 -15.033 1.00 60.56 99 ASP A O 1
ATOM 770 N N . THR A 1 100 ? 14.498 17.211 -15.908 1.00 60.84 100 THR A N 1
ATOM 771 C CA . THR A 1 100 ? 14.828 17.978 -14.698 1.00 60.84 100 THR A CA 1
ATOM 772 C C . THR A 1 100 ? 13.783 17.857 -13.585 1.00 60.84 100 THR A C 1
ATOM 774 O O . THR A 1 100 ? 13.946 18.480 -12.544 1.00 60.84 100 THR A O 1
ATOM 777 N N . TYR A 1 101 ? 12.694 17.117 -13.806 1.00 55.16 101 TYR A N 1
ATOM 778 C CA . TYR A 1 101 ? 11.519 17.086 -12.926 1.00 55.16 101 TYR A CA 1
ATOM 779 C C . TYR A 1 101 ? 11.127 15.674 -12.458 1.00 55.16 101 TYR A C 1
ATOM 781 O O . TYR A 1 101 ? 10.308 15.548 -11.553 1.00 55.16 101 TYR A O 1
ATOM 789 N N . ARG A 1 102 ? 11.701 14.600 -13.028 1.00 54.12 102 ARG A N 1
ATOM 790 C CA . ARG A 1 102 ? 11.468 13.210 -12.571 1.00 54.12 102 ARG A CA 1
ATOM 791 C C . ARG A 1 102 ? 12.735 12.443 -12.232 1.00 54.12 102 ARG A C 1
ATOM 793 O O . ARG A 1 102 ? 12.625 11.297 -11.804 1.00 54.12 102 ARG A O 1
ATOM 800 N N . ALA A 1 103 ? 13.919 13.029 -12.399 1.00 57.72 103 ALA A N 1
ATOM 801 C CA . ALA A 1 103 ? 15.162 12.344 -12.058 1.00 57.72 103 ALA A CA 1
ATOM 802 C C . ALA A 1 103 ? 15.194 11.870 -10.599 1.00 57.72 103 ALA A C 1
ATOM 804 O O . ALA A 1 103 ? 15.595 10.736 -10.337 1.00 57.72 103 ALA A O 1
ATOM 805 N N . ASP A 1 104 ? 14.648 12.672 -9.686 1.00 58.56 104 ASP A N 1
ATOM 806 C CA . ASP A 1 104 ? 14.531 12.313 -8.272 1.00 58.56 104 ASP A CA 1
ATOM 807 C C . ASP A 1 104 ? 13.484 11.216 -8.043 1.00 58.56 104 ASP A C 1
ATOM 809 O O . ASP A 1 104 ? 13.735 10.272 -7.294 1.00 58.56 104 ASP A O 1
ATOM 813 N N . ALA A 1 105 ? 12.349 11.263 -8.757 1.00 57.84 105 ALA A N 1
ATOM 814 C CA . ALA A 1 105 ? 11.354 10.191 -8.741 1.00 57.84 105 ALA A CA 1
ATOM 815 C C . ALA A 1 105 ? 12.021 8.877 -9.123 1.00 57.84 105 ALA A C 1
ATOM 817 O O . ALA A 1 105 ? 11.908 7.896 -8.397 1.00 57.84 105 ALA A O 1
ATOM 818 N N . ILE A 1 106 ? 12.771 8.901 -10.228 1.00 55.53 106 ILE A N 1
ATOM 819 C CA . ILE A 1 106 ? 13.500 7.771 -10.785 1.00 55.53 106 ILE A CA 1
ATOM 820 C C . ILE A 1 106 ? 14.600 7.264 -9.838 1.00 55.53 106 ILE A C 1
ATOM 822 O O . ILE A 1 106 ? 14.852 6.061 -9.813 1.00 55.53 106 ILE A O 1
ATOM 826 N N . ALA A 1 107 ? 15.182 8.112 -8.990 1.00 59.38 107 ALA A N 1
ATOM 827 C CA . ALA A 1 107 ? 16.089 7.673 -7.928 1.00 59.38 107 ALA A CA 1
ATOM 828 C C . ALA A 1 107 ? 15.372 6.870 -6.823 1.00 59.38 107 ALA A C 1
ATOM 830 O O . ALA A 1 107 ? 15.914 5.874 -6.344 1.00 59.38 107 ALA A O 1
ATOM 831 N N . TYR A 1 108 ? 14.132 7.233 -6.468 1.00 58.44 108 TYR A N 1
ATOM 832 C CA . TYR A 1 108 ? 13.274 6.414 -5.594 1.00 58.44 108 TYR A CA 1
ATOM 833 C C . TYR A 1 108 ? 12.677 5.197 -6.302 1.00 58.44 108 TYR A C 1
ATOM 835 O O . TYR A 1 108 ? 12.130 4.298 -5.654 1.00 58.44 108 TYR A O 1
ATOM 843 N N . MET A 1 109 ? 12.755 5.147 -7.632 1.00 58.00 109 MET A N 1
ATOM 844 C CA . MET A 1 109 ? 12.257 4.023 -8.393 1.00 58.00 109 MET A CA 1
ATOM 845 C C . MET A 1 109 ? 13.206 2.828 -8.248 1.00 58.00 109 MET A C 1
ATOM 847 O O . MET A 1 109 ? 14.161 2.639 -8.993 1.00 58.00 109 MET A O 1
ATOM 851 N N . ILE A 1 110 ? 12.878 2.014 -7.255 1.00 57.34 110 ILE A N 1
ATOM 852 C CA . ILE A 1 110 ? 13.359 0.667 -6.970 1.00 57.34 110 ILE A CA 1
ATOM 853 C C . ILE A 1 110 ? 13.894 -0.046 -8.231 1.00 57.34 110 ILE A C 1
ATOM 855 O O . ILE A 1 110 ? 13.122 -0.488 -9.084 1.00 57.34 110 ILE A O 1
ATOM 859 N N . ASN A 1 111 ? 15.219 -0.191 -8.319 1.00 61.66 111 ASN A N 1
ATOM 860 C CA . ASN A 1 111 ? 15.884 -1.043 -9.316 1.00 61.66 111 ASN A CA 1
ATOM 861 C C . ASN A 1 111 ? 15.963 -2.515 -8.872 1.00 61.66 111 ASN A C 1
ATOM 863 O O . ASN A 1 111 ? 16.331 -3.377 -9.666 1.00 61.66 111 ASN A O 1
ATOM 867 N N . ASP A 1 112 ? 15.616 -2.800 -7.615 1.00 74.44 112 ASP A N 1
ATOM 868 C CA . ASP A 1 112 ? 15.588 -4.145 -7.047 1.00 74.44 112 ASP A CA 1
ATOM 869 C C . ASP A 1 112 ? 14.154 -4.717 -7.074 1.00 74.44 112 ASP A C 1
ATOM 871 O O . ASP A 1 112 ? 13.306 -4.292 -6.281 1.00 74.44 112 ASP A O 1
ATOM 875 N N . PRO A 1 113 ? 13.847 -5.711 -7.929 1.00 70.50 113 PRO A N 1
ATOM 876 C CA . PRO A 1 113 ? 12.500 -6.276 -8.039 1.00 70.50 113 PRO A CA 1
ATOM 877 C C . PRO A 1 113 ? 11.963 -6.873 -6.725 1.00 70.50 113 PRO A C 1
ATOM 879 O O . PRO A 1 113 ? 10.747 -7.054 -6.599 1.00 70.50 113 PRO A O 1
ATOM 882 N N . THR A 1 114 ? 12.816 -7.142 -5.728 1.00 84.06 114 THR A N 1
ATOM 883 C CA . THR A 1 114 ? 12.382 -7.617 -4.405 1.00 84.06 114 THR A CA 1
ATOM 884 C C . THR A 1 114 ? 11.607 -6.571 -3.605 1.00 84.06 114 THR A C 1
ATOM 886 O O . THR A 1 114 ? 10.754 -6.942 -2.799 1.00 84.06 114 THR A O 1
ATOM 889 N N . GLN A 1 115 ? 11.828 -5.279 -3.865 1.00 84.81 115 GLN A N 1
ATOM 890 C CA . GLN A 1 115 ? 11.172 -4.183 -3.142 1.00 84.81 115 GLN A CA 1
ATOM 891 C C . GLN A 1 115 ? 9.866 -3.717 -3.824 1.00 84.81 115 GLN A C 1
ATOM 893 O O . GLN A 1 115 ? 9.156 -2.851 -3.310 1.00 84.81 115 GLN A O 1
ATOM 898 N N . GLY A 1 116 ? 9.532 -4.272 -4.994 1.00 81.88 116 GLY A N 1
ATOM 899 C CA . GLY A 1 116 ? 8.359 -3.884 -5.781 1.00 81.88 116 GLY A CA 1
ATOM 900 C C . GLY A 1 116 ? 7.058 -4.621 -5.417 1.00 81.88 116 GLY A C 1
ATOM 901 O O . GLY A 1 116 ? 7.076 -5.662 -4.761 1.00 81.88 116 GLY A O 1
ATOM 902 N N . SER A 1 117 ? 5.921 -4.117 -5.904 1.00 83.50 117 SER A N 1
ATOM 903 C CA . SER A 1 117 ? 4.595 -4.720 -5.738 1.00 83.50 117 SER A CA 1
ATOM 904 C C . SER A 1 117 ? 4.370 -5.887 -6.719 1.00 83.50 117 SER A C 1
ATOM 906 O O . SER A 1 117 ? 4.669 -5.725 -7.893 1.00 83.50 117 SER A O 1
ATOM 908 N N . PRO A 1 118 ? 3.844 -7.057 -6.311 1.00 90.50 118 PRO A N 1
ATOM 909 C CA . PRO A 1 118 ? 3.391 -7.386 -4.964 1.00 90.50 118 PRO A CA 1
ATOM 910 C C . PRO A 1 118 ? 4.550 -7.466 -3.962 1.00 90.50 118 PRO A C 1
ATOM 912 O O . PRO A 1 118 ? 5.463 -8.279 -4.121 1.00 90.50 118 PRO A O 1
ATOM 915 N N . TYR A 1 119 ? 4.477 -6.659 -2.899 1.00 91.25 119 TYR A N 1
ATOM 916 C CA . TYR A 1 119 ? 5.540 -6.530 -1.891 1.00 91.25 119 TYR A CA 1
ATOM 917 C C . TYR A 1 119 ? 5.819 -7.853 -1.181 1.00 91.25 119 TYR A C 1
ATOM 919 O O . TYR A 1 119 ? 4.948 -8.715 -1.154 1.00 91.25 119 TYR A O 1
ATOM 927 N N . ASP A 1 120 ? 6.998 -8.031 -0.593 1.00 91.19 120 ASP A N 1
ATOM 928 C CA . ASP A 1 120 ? 7.326 -9.221 0.208 1.00 91.19 120 ASP A CA 1
ATOM 929 C C . ASP A 1 120 ? 7.225 -10.555 -0.576 1.00 91.19 120 ASP A C 1
ATOM 931 O O . ASP A 1 120 ? 6.986 -11.608 0.005 1.00 91.19 120 ASP A O 1
ATOM 935 N N . THR A 1 121 ? 7.380 -10.534 -1.910 1.00 90.12 121 THR A N 1
ATOM 936 C CA . THR A 1 121 ? 7.371 -11.750 -2.764 1.00 90.12 121 THR A CA 1
ATOM 937 C C . THR A 1 121 ? 8.722 -12.054 -3.421 1.00 90.12 121 THR A C 1
ATOM 939 O O . THR A 1 121 ? 8.803 -12.870 -4.337 1.00 90.12 121 THR A O 1
ATOM 942 N N . GLY A 1 122 ? 9.800 -11.396 -2.981 1.00 88.50 122 GLY A N 1
ATOM 943 C CA . GLY A 1 122 ? 11.125 -11.549 -3.588 1.00 88.50 122 GLY A CA 1
ATOM 944 C C . GLY A 1 122 ? 11.098 -11.231 -5.086 1.00 88.50 122 GLY A C 1
ATOM 945 O O . GLY A 1 122 ? 10.477 -10.257 -5.508 1.00 88.50 122 GLY A O 1
ATOM 946 N N . THR A 1 123 ? 11.736 -12.063 -5.905 1.00 86.81 123 THR A N 1
ATOM 947 C CA . THR A 1 123 ? 11.738 -11.928 -7.373 1.00 86.81 123 THR A CA 1
ATOM 948 C C . THR A 1 123 ? 10.515 -12.554 -8.053 1.00 86.81 123 THR A C 1
ATOM 950 O O . THR A 1 123 ? 10.357 -12.419 -9.266 1.00 86.81 123 THR A O 1
ATOM 953 N N . ALA A 1 124 ? 9.625 -13.214 -7.302 1.00 85.38 124 ALA A N 1
ATOM 954 C CA . ALA A 1 124 ? 8.407 -13.787 -7.862 1.00 85.38 124 ALA A CA 1
ATOM 955 C C . ALA A 1 124 ? 7.449 -12.691 -8.358 1.00 85.38 124 ALA A C 1
ATOM 957 O O . ALA A 1 124 ? 7.477 -11.551 -7.882 1.00 85.38 124 ALA A O 1
ATOM 958 N N . ASN A 1 125 ? 6.557 -13.064 -9.282 1.00 76.50 125 ASN A N 1
ATOM 959 C CA . ASN A 1 125 ? 5.546 -12.188 -9.892 1.00 76.50 125 ASN A CA 1
ATOM 960 C C . ASN A 1 125 ? 6.118 -11.051 -10.763 1.00 76.50 125 ASN A C 1
ATOM 962 O O . ASN A 1 125 ? 5.411 -10.095 -11.070 1.00 76.50 125 ASN A O 1
ATOM 966 N N . ALA A 1 126 ? 7.386 -11.140 -11.171 1.00 70.31 126 ALA A N 1
ATOM 967 C CA . ALA A 1 126 ? 8.007 -10.188 -12.083 1.00 70.31 126 ALA A CA 1
ATOM 968 C C . ALA A 1 126 ? 7.840 -10.643 -13.545 1.00 70.31 126 ALA A C 1
ATOM 970 O O . ALA A 1 126 ? 8.620 -11.452 -14.037 1.00 70.31 126 ALA A O 1
ATOM 971 N N . PHE A 1 127 ? 6.838 -10.104 -14.252 1.00 62.03 127 PHE A N 1
ATOM 972 C CA . PHE A 1 127 ? 6.705 -10.278 -15.715 1.00 62.03 127 PHE A CA 1
ATOM 973 C C . PHE A 1 127 ? 7.856 -9.639 -16.490 1.00 62.03 127 PHE A C 1
ATOM 975 O O . PHE A 1 127 ? 8.227 -10.085 -17.568 1.00 62.03 127 PHE A O 1
ATOM 982 N N . SER A 1 128 ? 8.404 -8.571 -15.922 1.00 60.53 128 SER A N 1
ATOM 983 C CA . SER A 1 128 ? 9.594 -7.868 -16.370 1.00 60.53 128 SER A CA 1
ATOM 984 C C . SER A 1 128 ? 10.301 -7.309 -15.140 1.00 60.53 128 SER A C 1
ATOM 986 O O . SER A 1 128 ? 9.683 -7.169 -14.076 1.00 60.53 128 SER A O 1
ATOM 988 N N . VAL A 1 129 ? 11.574 -6.928 -15.279 1.00 56.31 129 VAL A N 1
ATOM 989 C CA . VAL A 1 129 ? 12.342 -6.319 -14.173 1.00 56.31 129 VAL A CA 1
ATOM 990 C C . VAL A 1 129 ? 11.692 -5.043 -13.616 1.00 56.31 129 VAL A C 1
ATOM 992 O O . VAL A 1 129 ? 11.969 -4.651 -12.488 1.00 56.31 129 VAL A O 1
ATOM 995 N N . GLN A 1 130 ? 10.786 -4.418 -14.373 1.00 65.69 130 GLN A N 1
ATOM 996 C CA . GLN A 1 130 ? 10.132 -3.161 -14.016 1.00 65.69 130 GLN A CA 1
ATOM 997 C C . GLN A 1 130 ? 8.661 -3.312 -13.607 1.00 65.69 130 GLN A C 1
ATOM 999 O O . GLN A 1 130 ? 8.118 -2.388 -13.005 1.00 65.69 130 GLN A O 1
ATOM 1004 N N . PHE A 1 131 ? 8.003 -4.443 -13.901 1.00 69.50 131 PHE A N 1
ATOM 1005 C CA . PHE A 1 131 ? 6.583 -4.650 -13.579 1.00 69.50 131 PHE A CA 1
ATOM 1006 C C . PHE A 1 131 ? 6.291 -4.297 -12.117 1.00 69.50 131 PHE A C 1
ATOM 1008 O O . PHE A 1 131 ? 5.441 -3.456 -11.821 1.00 69.50 131 PHE A O 1
ATOM 1015 N N . LYS A 1 132 ? 7.080 -4.872 -11.203 1.00 75.19 132 LYS A N 1
ATOM 1016 C CA . LYS A 1 132 ? 6.860 -4.687 -9.771 1.00 75.19 132 LYS A CA 1
ATOM 1017 C C . LYS A 1 132 ? 7.117 -3.259 -9.299 1.00 75.19 132 LYS A C 1
ATOM 1019 O O . LYS A 1 132 ? 6.458 -2.759 -8.389 1.00 75.19 132 LYS A O 1
ATOM 1024 N N . ARG A 1 133 ? 8.065 -2.582 -9.938 1.00 75.94 133 ARG A N 1
ATOM 1025 C CA . ARG A 1 133 ? 8.396 -1.179 -9.689 1.00 75.94 133 ARG A CA 1
ATOM 1026 C C . ARG A 1 133 ? 7.264 -0.259 -10.145 1.00 75.94 133 ARG A C 1
ATOM 1028 O O . ARG A 1 133 ? 6.841 0.596 -9.375 1.00 75.94 133 ARG A O 1
ATOM 1035 N N . ILE A 1 134 ? 6.757 -0.440 -11.364 1.00 70.38 134 ILE A N 1
ATOM 1036 C CA . ILE A 1 134 ? 5.648 0.363 -11.899 1.00 70.38 134 ILE A CA 1
ATOM 1037 C C . ILE A 1 134 ? 4.397 0.171 -11.037 1.00 70.38 134 ILE A C 1
ATOM 1039 O O . ILE A 1 134 ? 3.769 1.156 -10.652 1.00 70.38 134 ILE A O 1
ATOM 1043 N N . ALA A 1 135 ? 4.088 -1.072 -10.658 1.00 73.75 135 ALA A N 1
ATOM 1044 C CA . ALA A 1 135 ? 2.975 -1.375 -9.765 1.00 73.75 135 ALA A CA 1
ATOM 1045 C C . ALA A 1 135 ? 3.115 -0.679 -8.395 1.00 73.75 135 ALA A C 1
ATOM 1047 O O . ALA A 1 135 ? 2.138 -0.126 -7.891 1.00 73.75 135 ALA A O 1
ATOM 1048 N N . SER A 1 136 ? 4.324 -0.642 -7.813 1.00 80.88 136 SER A N 1
ATOM 1049 C CA . SER A 1 136 ? 4.584 0.112 -6.575 1.00 80.88 136 SER A CA 1
ATOM 1050 C C . SER A 1 136 ? 4.313 1.604 -6.729 1.00 80.88 136 SER A C 1
ATOM 1052 O O . SER A 1 136 ? 3.644 2.194 -5.888 1.00 80.88 136 SER A O 1
ATOM 1054 N N . ILE A 1 137 ? 4.821 2.217 -7.800 1.00 74.56 137 ILE A N 1
ATOM 1055 C CA . ILE A 1 137 ? 4.696 3.662 -8.029 1.00 74.56 137 ILE A CA 1
ATOM 1056 C C . ILE A 1 137 ? 3.240 4.051 -8.231 1.00 74.56 137 ILE A C 1
ATOM 1058 O O . ILE A 1 137 ? 2.782 5.010 -7.622 1.00 74.56 137 ILE A O 1
ATOM 1062 N N . GLN A 1 138 ? 2.506 3.300 -9.054 1.00 73.88 138 GLN A N 1
ATOM 1063 C CA . GLN A 1 138 ? 1.088 3.562 -9.282 1.00 73.88 138 GLN A CA 1
ATOM 1064 C C . GLN A 1 138 ? 0.290 3.429 -7.981 1.00 73.88 138 GLN A C 1
ATOM 1066 O O . GLN A 1 138 ? -0.512 4.304 -7.663 1.00 73.88 138 GLN A O 1
ATOM 1071 N N . GLY A 1 139 ? 0.551 2.378 -7.194 1.00 75.44 139 GLY A N 1
ATOM 1072 C CA . GLY A 1 139 ? -0.100 2.176 -5.901 1.00 75.44 139 GLY A CA 1
ATOM 1073 C C . GLY A 1 139 ? 0.205 3.286 -4.892 1.00 75.44 139 GLY A C 1
ATOM 1074 O O . GLY A 1 139 ? -0.700 3.769 -4.205 1.00 75.44 139 GLY A O 1
ATOM 1075 N N . ASP A 1 140 ? 1.463 3.722 -4.815 1.00 82.50 140 ASP A N 1
ATOM 1076 C CA . ASP A 1 140 ? 1.869 4.774 -3.889 1.00 82.50 140 ASP A CA 1
ATOM 1077 C C . ASP A 1 140 ? 1.348 6.148 -4.329 1.00 82.50 140 ASP A C 1
ATOM 1079 O O . ASP A 1 140 ? 0.752 6.844 -3.513 1.00 82.50 140 ASP A O 1
ATOM 1083 N N . ALA A 1 141 ? 1.476 6.514 -5.606 1.00 77.06 141 ALA A N 1
ATOM 1084 C CA . ALA A 1 141 ? 1.023 7.805 -6.122 1.00 77.06 141 ALA A CA 1
ATOM 1085 C C . ALA A 1 141 ? -0.505 7.970 -6.059 1.00 77.06 141 ALA A C 1
ATOM 1087 O O . ALA A 1 141 ? -0.984 9.026 -5.646 1.00 77.06 141 ALA A O 1
ATOM 1088 N N . ALA A 1 142 ? -1.268 6.936 -6.436 1.00 74.88 142 ALA A N 1
ATOM 1089 C CA . ALA A 1 142 ? -2.727 7.018 -6.508 1.00 74.88 142 ALA A CA 1
ATOM 1090 C C . ALA A 1 142 ? -3.422 6.795 -5.156 1.00 74.88 142 ALA A C 1
ATOM 1092 O O . ALA A 1 142 ? -4.478 7.378 -4.918 1.00 74.88 142 ALA A O 1
ATOM 1093 N N . PHE A 1 143 ? -2.855 5.966 -4.268 1.00 82.56 143 PHE A N 1
ATOM 1094 C CA . PHE A 1 143 ? -3.551 5.538 -3.048 1.00 82.56 143 PHE A CA 1
ATOM 1095 C C . PHE A 1 143 ? -2.765 5.807 -1.763 1.00 82.56 143 PHE A C 1
ATOM 1097 O O . PHE A 1 143 ? -3.295 6.456 -0.858 1.00 82.56 143 PHE A O 1
ATOM 1104 N N . GLN A 1 144 ? -1.516 5.340 -1.641 1.00 91.00 144 GLN A N 1
ATOM 1105 C CA . GLN A 1 144 ? -0.817 5.420 -0.346 1.00 91.00 144 GLN A CA 1
ATOM 1106 C C . GLN A 1 144 ? -0.386 6.838 0.029 1.00 91.00 144 GLN A C 1
ATOM 1108 O O . GLN A 1 144 ? -0.547 7.224 1.187 1.00 91.00 144 GLN A O 1
ATOM 1113 N N . ALA A 1 145 ? 0.112 7.627 -0.923 1.00 86.50 145 ALA A N 1
ATOM 1114 C CA . ALA A 1 145 ? 0.487 9.019 -0.702 1.00 86.50 145 ALA A CA 1
ATOM 1115 C C . ALA A 1 145 ? -0.724 9.885 -0.327 1.00 86.50 145 ALA A C 1
ATOM 1117 O O . ALA A 1 145 ? -0.678 10.489 0.747 1.00 86.50 145 ALA A O 1
ATOM 1118 N N . PRO A 1 146 ? -1.843 9.889 -1.083 1.00 89.19 146 PRO A N 1
ATOM 1119 C CA . PRO A 1 146 ? -3.049 10.603 -0.664 1.00 89.19 146 PRO A CA 1
ATOM 1120 C C . PRO A 1 146 ? -3.569 10.164 0.709 1.00 89.19 146 PRO A C 1
ATOM 1122 O O . PRO A 1 146 ? -3.887 11.017 1.538 1.00 89.19 146 PRO A O 1
ATOM 1125 N N . ARG A 1 147 ? -3.598 8.850 0.994 1.00 95.88 147 ARG A N 1
ATOM 1126 C CA . ARG A 1 147 ? -4.032 8.325 2.298 1.00 95.88 147 ARG A CA 1
ATOM 1127 C C . ARG A 1 147 ? -3.151 8.845 3.433 1.00 95.88 147 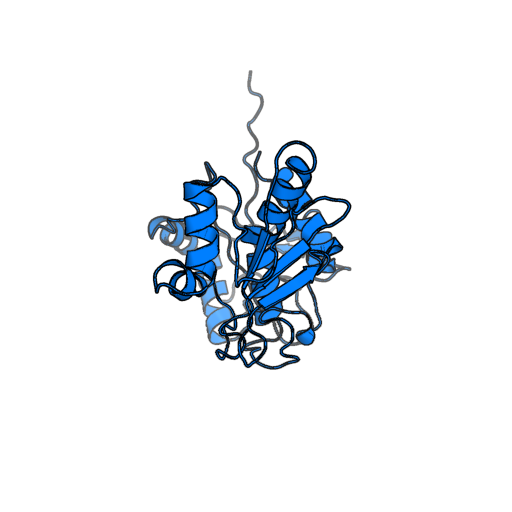ARG A C 1
ATOM 1129 O O . ARG A 1 147 ? -3.676 9.350 4.423 1.00 95.88 147 ARG A O 1
ATOM 1136 N N . ARG A 1 148 ? -1.825 8.715 3.313 1.00 95.94 148 ARG A N 1
ATOM 1137 C CA . ARG A 1 148 ? -0.890 9.122 4.371 1.00 95.94 148 ARG A CA 1
ATOM 1138 C C . ARG A 1 148 ? -0.884 10.640 4.554 1.00 95.94 148 ARG A C 1
ATOM 1140 O O . ARG A 1 148 ? -0.922 11.091 5.693 1.00 95.94 148 ARG A O 1
ATOM 1147 N N . PHE A 1 149 ? -0.940 11.411 3.466 1.00 94.94 149 PHE A N 1
ATOM 1148 C CA . PHE A 1 149 ? -1.103 12.865 3.528 1.00 94.94 149 PHE A CA 1
ATOM 1149 C C . PHE A 1 149 ? -2.387 13.254 4.266 1.00 94.94 149 PHE A C 1
ATOM 1151 O O . PHE A 1 149 ? -2.331 14.022 5.223 1.00 94.94 149 PHE A O 1
ATOM 1158 N N . PHE A 1 150 ? -3.536 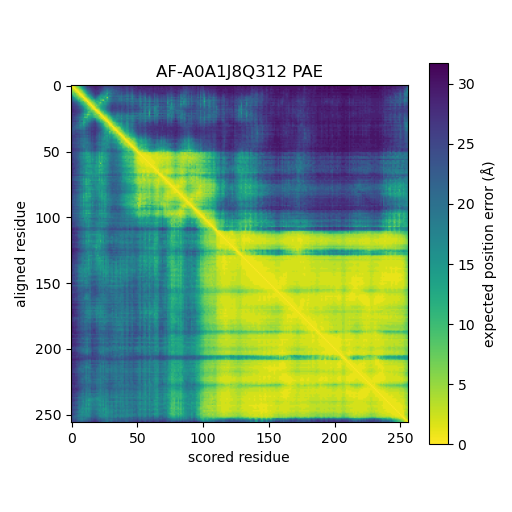12.686 3.884 1.00 93.56 150 PHE A N 1
ATOM 1159 C CA . PHE A 1 150 ? -4.814 12.958 4.546 1.00 93.56 150 PHE A CA 1
ATOM 1160 C C . PHE A 1 150 ? -4.742 12.682 6.051 1.00 93.56 150 PHE A C 1
ATOM 1162 O O . PHE A 1 150 ? -5.095 13.542 6.855 1.00 93.56 150 PHE A O 1
ATOM 1169 N N . LEU A 1 151 ? -4.227 11.516 6.444 1.00 95.56 151 LEU A N 1
ATOM 1170 C CA . LEU A 1 151 ? -4.089 11.140 7.850 1.00 95.56 151 LEU A CA 1
ATOM 1171 C C . LEU A 1 151 ? -3.181 12.109 8.623 1.00 95.56 151 LEU A C 1
ATOM 1173 O O . LEU A 1 151 ? -3.546 12.551 9.713 1.00 95.56 151 LEU A O 1
ATOM 1177 N N . GLN A 1 152 ? -2.050 12.516 8.037 1.00 96.81 152 GLN A N 1
ATOM 1178 C CA . GLN A 1 152 ? -1.159 13.521 8.625 1.00 96.81 152 GLN A CA 1
ATOM 1179 C C . GLN A 1 152 ? -1.880 14.853 8.871 1.00 96.81 152 G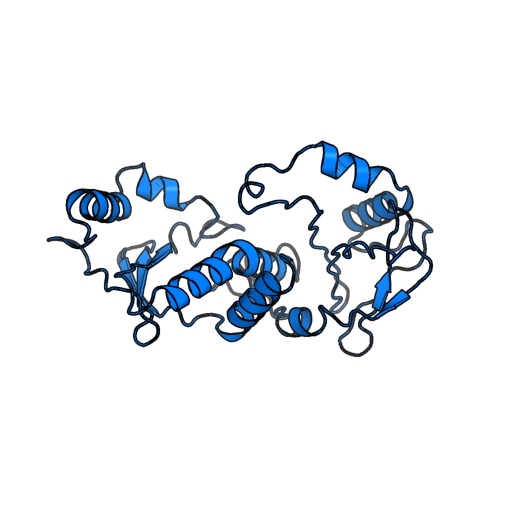LN A C 1
ATOM 1181 O O . GLN A 1 152 ? -1.736 15.418 9.952 1.00 96.81 152 GLN A O 1
ATOM 1186 N N . GLN A 1 153 ? -2.700 15.320 7.921 1.00 95.75 153 GLN A N 1
ATOM 1187 C CA . GLN A 1 153 ? -3.457 16.572 8.065 1.00 95.75 153 GLN A CA 1
ATOM 1188 C C . GLN A 1 153 ? -4.587 16.493 9.105 1.00 95.75 153 GLN A C 1
ATOM 1190 O O . GLN A 1 153 ? -5.020 17.520 9.624 1.00 95.75 153 GLN A O 1
ATOM 1195 N N . ARG A 1 154 ? -5.109 15.294 9.398 1.00 95.88 154 ARG A N 1
ATOM 1196 C CA . ARG A 1 154 ? -6.203 15.100 10.370 1.00 95.88 154 ARG A CA 1
ATOM 1197 C C . ARG A 1 154 ? -5.727 14.737 11.773 1.00 95.88 154 ARG A C 1
ATOM 1199 O O . ARG A 1 154 ? -6.505 14.876 12.720 1.00 95.88 154 ARG A O 1
ATOM 1206 N N . SER A 1 155 ? -4.477 14.303 11.915 1.00 97.06 155 SER A N 1
ATOM 1207 C CA . SER A 1 155 ? -3.879 13.932 13.198 1.00 97.06 155 SER A CA 1
ATOM 1208 C C . SER A 1 155 ? -4.069 15.028 14.249 1.00 97.06 155 SER A C 1
ATOM 1210 O O . SER A 1 155 ? -3.743 16.189 14.021 1.00 97.06 155 SER A O 1
ATOM 1212 N N . GLY A 1 156 ? -4.626 14.661 15.405 1.00 93.75 156 GLY A N 1
ATOM 1213 C CA . GLY A 1 156 ? -4.898 15.580 16.517 1.00 93.75 156 GLY A CA 1
ATOM 1214 C C . GLY A 1 156 ? -6.131 16.479 16.348 1.00 93.75 156 GLY A C 1
ATOM 1215 O O . GLY A 1 156 ? -6.577 17.062 17.328 1.00 93.75 156 GLY A O 1
ATOM 1216 N N . SER A 1 157 ? -6.715 16.561 15.148 1.00 96.38 157 SER A N 1
ATOM 1217 C CA . SER A 1 157 ? -7.930 17.351 14.885 1.00 96.38 157 SER A CA 1
ATOM 1218 C C . SER A 1 157 ? -9.203 16.504 14.868 1.00 96.38 157 SER A C 1
ATOM 1220 O O . SER A 1 157 ? -10.288 17.002 15.152 1.00 96.38 157 SER A O 1
ATOM 1222 N N . GLN A 1 158 ? -9.092 15.228 14.500 1.00 94.56 158 GLN A N 1
ATOM 1223 C CA . GLN A 1 158 ? -10.207 14.288 14.468 1.00 94.56 158 GLN A CA 1
ATOM 1224 C C . GLN A 1 158 ? -9.684 12.865 14.655 1.00 94.56 158 GLN A C 1
ATOM 1226 O O . GLN A 1 158 ? -8.633 12.515 14.115 1.00 94.56 158 GLN A O 1
ATOM 1231 N N . SER A 1 159 ? -10.436 12.032 15.375 1.00 96.88 159 SER A N 1
ATOM 1232 C CA . SER A 1 159 ? -10.154 10.600 15.442 1.00 96.88 159 SER A CA 1
ATOM 1233 C C . SER A 1 159 ? -10.218 10.000 14.040 1.00 96.88 159 SER A C 1
ATOM 1235 O O . SER A 1 159 ? -11.234 10.097 13.351 1.00 96.88 159 SER A O 1
ATOM 1237 N N . THR A 1 160 ? -9.112 9.402 13.609 1.00 97.50 160 THR A N 1
ATOM 1238 C CA . THR A 1 160 ? -9.020 8.687 12.338 1.00 97.50 160 THR A CA 1
ATOM 1239 C C . THR A 1 160 ? -8.512 7.284 12.598 1.00 97.50 160 THR A C 1
ATOM 1241 O O . THR A 1 160 ? -7.705 7.065 13.497 1.00 97.50 160 THR A O 1
ATOM 1244 N N . TRP A 1 161 ? -8.995 6.334 11.812 1.00 98.06 161 TRP A N 1
ATOM 1245 C CA . TRP A 1 161 ? -8.590 4.938 11.856 1.00 98.06 161 TRP A CA 1
ATOM 1246 C C . TRP A 1 161 ? -8.164 4.537 10.452 1.00 98.06 161 TRP A C 1
ATOM 1248 O O . TRP A 1 161 ? -8.829 4.877 9.475 1.00 98.06 161 TRP A O 1
ATOM 1258 N N . ALA A 1 162 ? -7.038 3.840 10.345 1.00 97.50 162 ALA A N 1
ATOM 1259 C CA . ALA A 1 162 ? -6.484 3.418 9.068 1.00 97.50 162 ALA A CA 1
ATOM 1260 C C . ALA A 1 162 ? -6.205 1.916 9.080 1.00 97.50 162 ALA A C 1
ATOM 1262 O O . ALA A 1 162 ? -5.880 1.342 10.123 1.00 97.50 162 ALA A O 1
ATOM 1263 N N . PHE A 1 163 ? -6.357 1.275 7.924 1.00 97.50 163 PHE A N 1
ATOM 1264 C CA . PHE A 1 163 ? -6.134 -0.157 7.766 1.00 97.50 163 PHE A CA 1
ATOM 1265 C C . PHE A 1 163 ? -5.227 -0.458 6.575 1.00 97.50 163 PHE A C 1
ATOM 1267 O O . PHE A 1 163 ? -5.036 0.372 5.684 1.00 97.50 163 PHE A O 1
ATOM 1274 N N . LEU A 1 164 ? -4.697 -1.677 6.560 1.00 96.94 164 LEU A N 1
ATOM 1275 C CA . LEU A 1 164 ? -4.030 -2.272 5.410 1.00 96.94 164 LEU A CA 1
ATOM 1276 C C . LEU A 1 164 ? -4.584 -3.680 5.194 1.00 96.94 164 LEU A C 1
ATOM 1278 O O . LEU A 1 164 ? -4.557 -4.510 6.096 1.00 96.94 164 LEU A O 1
ATOM 1282 N N . SER A 1 165 ? -5.071 -3.979 3.993 1.00 95.25 165 SER A N 1
ATOM 1283 C CA . SER A 1 165 ? -5.398 -5.360 3.642 1.00 95.25 165 SER A CA 1
ATOM 1284 C C . SER A 1 165 ? -4.181 -6.026 3.012 1.00 95.25 165 SER A C 1
ATOM 1286 O O . SER A 1 165 ? -3.702 -5.598 1.964 1.00 95.25 165 SER A O 1
ATOM 1288 N N . LYS A 1 166 ? -3.686 -7.081 3.658 1.00 95.62 166 LYS A N 1
ATOM 1289 C CA . LYS A 1 166 ? -2.750 -8.057 3.093 1.00 95.62 166 LYS A CA 1
ATOM 1290 C C . LYS A 1 166 ? -3.447 -9.404 2.847 1.00 95.62 166 LYS A C 1
ATOM 1292 O O . LYS A 1 166 ? -2.784 -10.433 2.825 1.00 95.62 166 LYS A O 1
ATOM 1297 N N . ARG A 1 167 ? -4.776 -9.424 2.696 1.00 94.06 167 ARG A N 1
ATOM 1298 C CA . ARG A 1 167 ? -5.506 -10.631 2.279 1.00 94.06 167 ARG A CA 1
ATOM 1299 C C . ARG A 1 167 ? -5.313 -10.911 0.804 1.00 94.06 167 ARG A C 1
ATOM 1301 O O . ARG A 1 167 ? -5.011 -9.994 0.041 1.00 94.06 167 ARG A O 1
ATOM 1308 N N . LEU A 1 168 ? -5.492 -12.166 0.408 1.00 90.31 168 LEU A N 1
ATOM 1309 C CA . LEU A 1 168 ? -5.229 -12.640 -0.951 1.00 90.31 168 LEU A CA 1
ATOM 1310 C C . LEU A 1 168 ? -3.773 -12.390 -1.377 1.00 90.31 168 LEU A C 1
ATOM 1312 O O . LEU A 1 168 ? -3.466 -12.239 -2.560 1.00 90.31 168 LEU A O 1
ATOM 1316 N N . LYS A 1 169 ? -2.845 -12.359 -0.410 1.00 90.62 169 LYS A N 1
ATOM 1317 C CA . LYS A 1 169 ? -1.451 -11.964 -0.655 1.00 90.62 169 LYS A CA 1
ATOM 1318 C C . LYS A 1 169 ? -0.748 -12.869 -1.664 1.00 90.62 169 LYS A C 1
ATOM 1320 O O . LYS A 1 169 ? 0.134 -12.402 -2.390 1.00 90.62 169 LYS A O 1
ATOM 1325 N N . SER A 1 170 ? -1.150 -14.135 -1.689 1.00 90.19 170 SER A N 1
ATOM 1326 C CA . SER A 1 170 ? -0.589 -15.189 -2.533 1.00 90.19 170 SER A CA 1
ATOM 1327 C C . SER A 1 170 ? -1.266 -15.318 -3.898 1.00 90.19 170 SER A C 1
ATOM 1329 O O . SER A 1 170 ? -0.904 -16.225 -4.643 1.00 90.19 170 SER A O 1
ATOM 1331 N N . VAL A 1 171 ? -2.228 -14.452 -4.253 1.00 81.62 171 VAL A N 1
ATOM 1332 C CA . VAL A 1 171 ? -2.772 -14.438 -5.620 1.00 81.62 171 VAL A CA 1
ATOM 1333 C C . VAL A 1 171 ? -1.615 -14.153 -6.582 1.00 81.62 171 VAL A C 1
ATOM 1335 O O . VAL A 1 171 ? -0.975 -13.102 -6.446 1.00 81.62 171 VAL A O 1
ATOM 1338 N N . PRO A 1 172 ? -1.316 -15.063 -7.531 1.00 81.75 172 PRO A N 1
ATOM 1339 C CA . PRO A 1 172 ? -0.216 -14.875 -8.465 1.00 81.75 172 PRO A CA 1
ATOM 1340 C C . PRO A 1 172 ? -0.357 -13.540 -9.174 1.00 81.75 172 PRO A C 1
ATOM 1342 O O . PRO A 1 172 ? -1.476 -13.140 -9.495 1.00 81.75 172 PRO A O 1
ATOM 1345 N N . VAL A 1 173 ? 0.768 -12.874 -9.443 1.00 78.06 173 VAL A N 1
ATOM 1346 C CA . VAL A 1 173 ? 0.846 -11.588 -10.161 1.00 78.06 173 VAL A CA 1
ATOM 1347 C C . VAL A 1 173 ? 0.334 -10.392 -9.363 1.00 78.06 173 VAL A C 1
ATOM 1349 O O . VAL A 1 173 ? 1.009 -9.371 -9.284 1.00 78.06 173 VAL A O 1
ATOM 1352 N N . LEU A 1 174 ? -0.853 -10.521 -8.784 1.00 77.38 174 LEU A N 1
ATOM 1353 C CA . LEU A 1 174 ? -1.657 -9.420 -8.276 1.00 77.38 174 LEU A CA 1
ATOM 1354 C C . LEU A 1 174 ? -1.436 -9.176 -6.778 1.00 77.38 174 LEU A C 1
ATOM 1356 O O . LEU A 1 174 ? -1.432 -8.030 -6.330 1.00 77.38 174 LEU A O 1
ATOM 1360 N N . GLY A 1 175 ? -1.228 -10.242 -5.999 1.00 89.25 175 GLY A N 1
ATOM 1361 C CA . GLY A 1 175 ? -1.255 -10.183 -4.539 1.00 89.25 175 GLY A CA 1
ATOM 1362 C C . GLY A 1 175 ? -2.557 -9.573 -4.012 1.00 89.25 175 GLY A C 1
ATOM 1363 O O . GLY A 1 175 ? -3.626 -9.797 -4.571 1.00 89.25 175 GLY A O 1
ATOM 1364 N N . SER A 1 176 ? -2.468 -8.772 -2.949 1.00 89.88 176 SER A N 1
ATOM 1365 C CA . SER A 1 176 ? -3.596 -8.005 -2.400 1.00 89.88 176 SER A CA 1
ATOM 1366 C C . SER A 1 176 ? -3.944 -6.825 -3.317 1.00 89.88 176 SER A C 1
ATOM 1368 O O . SER A 1 176 ? -3.450 -5.713 -3.131 1.00 89.88 176 SER A O 1
ATOM 1370 N N . PHE A 1 177 ? -4.735 -7.090 -4.355 1.00 83.56 177 PHE A N 1
ATOM 1371 C CA .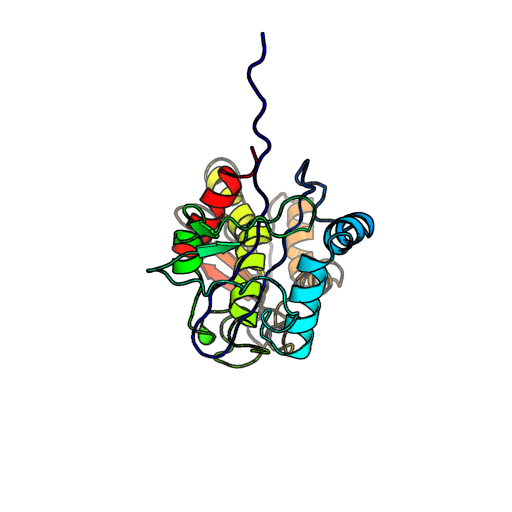 PHE A 1 177 ? -4.994 -6.150 -5.445 1.00 83.56 177 PHE A CA 1
ATOM 1372 C C . PHE A 1 177 ? -6.125 -5.162 -5.139 1.00 83.56 177 PHE A C 1
ATOM 1374 O O . PHE A 1 177 ? -6.875 -5.315 -4.173 1.00 83.56 177 PHE A O 1
ATOM 1381 N N . HIS A 1 178 ? -6.244 -4.130 -5.973 1.00 82.88 178 HIS A N 1
ATOM 1382 C CA . HIS A 1 178 ? -7.284 -3.111 -5.856 1.00 82.88 178 HIS A CA 1
ATOM 1383 C C . HIS A 1 178 ? -8.689 -3.737 -5.853 1.00 82.88 178 HIS A C 1
ATOM 1385 O O . HIS A 1 178 ? -8.971 -4.623 -6.653 1.00 82.88 178 HIS A O 1
ATOM 1391 N N . SER A 1 179 ? -9.561 -3.282 -4.951 1.00 85.50 179 SER A N 1
ATOM 1392 C CA . SER A 1 179 ? -10.934 -3.787 -4.776 1.00 85.50 179 SER A CA 1
ATOM 1393 C C . SER A 1 179 ? -11.065 -5.203 -4.194 1.00 85.50 179 SER A C 1
ATOM 1395 O O . SER A 1 179 ? -12.182 -5.673 -3.978 1.00 85.50 179 SER A O 1
ATOM 1397 N N . SER A 1 180 ? -9.965 -5.902 -3.904 1.00 81.25 180 SER A N 1
ATOM 1398 C CA . SER A 1 180 ? -10.012 -7.247 -3.309 1.00 81.25 180 SER A CA 1
ATOM 1399 C C . SER A 1 180 ? -10.666 -7.270 -1.915 1.00 81.25 180 SER A C 1
ATOM 1401 O O . SER A 1 180 ? -11.319 -8.241 -1.524 1.00 81.25 180 SER A O 1
ATOM 1403 N N . ASP A 1 181 ? -10.561 -6.159 -1.191 1.00 84.00 181 ASP A N 1
ATOM 1404 C CA . ASP A 1 181 ? -11.143 -5.896 0.121 1.00 84.00 181 ASP A CA 1
ATOM 1405 C C . ASP A 1 181 ? -12.671 -5.760 0.104 1.00 84.00 181 ASP A C 1
ATOM 1407 O O . ASP A 1 181 ? -13.306 -6.014 1.129 1.00 84.00 181 ASP A O 1
ATOM 1411 N N . LEU A 1 182 ? -13.287 -5.466 -1.049 1.00 86.44 182 LEU A N 1
AT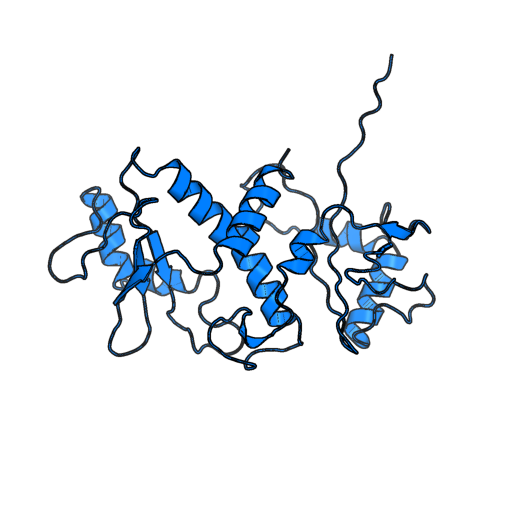OM 1412 C CA . LEU A 1 182 ? -14.747 -5.363 -1.168 1.00 86.44 182 LEU A CA 1
ATOM 1413 C C . LEU A 1 182 ? -15.448 -6.669 -0.781 1.00 86.44 182 LEU A C 1
ATOM 1415 O O . LEU A 1 182 ? -16.536 -6.638 -0.212 1.00 86.44 182 LEU A O 1
ATOM 1419 N N . SER A 1 183 ? -14.808 -7.814 -1.031 1.00 86.62 183 SER A N 1
ATOM 1420 C CA . SER A 1 183 ? -15.311 -9.118 -0.588 1.00 86.62 183 SER A CA 1
ATOM 1421 C C . SER A 1 183 ? -15.424 -9.210 0.939 1.00 86.62 183 SER A C 1
ATOM 1423 O O . SER A 1 183 ? -16.392 -9.758 1.452 1.00 86.62 183 SER A O 1
ATOM 1425 N N . ASN A 1 184 ? -14.485 -8.614 1.679 1.00 87.12 184 ASN A N 1
ATOM 1426 C CA . ASN A 1 184 ? -14.505 -8.576 3.139 1.00 87.12 184 ASN A CA 1
ATOM 1427 C C . ASN A 1 184 ? -15.527 -7.556 3.669 1.00 87.12 184 ASN A C 1
ATOM 1429 O O . ASN A 1 184 ? -16.214 -7.819 4.653 1.00 87.12 184 ASN A O 1
ATOM 1433 N N . VAL A 1 185 ? -15.638 -6.403 3.000 1.00 86.19 185 VAL A N 1
ATOM 1434 C CA . VAL A 1 185 ? -16.570 -5.323 3.365 1.00 86.19 185 VAL A CA 1
ATOM 1435 C C . VAL A 1 185 ? -18.025 -5.730 3.137 1.00 86.19 185 VAL A C 1
ATOM 1437 O O . VAL A 1 185 ? -18.844 -5.608 4.042 1.00 86.19 185 VAL A O 1
ATOM 1440 N N . TYR A 1 186 ? -18.358 -6.219 1.941 1.00 87.75 186 TYR A N 1
ATOM 1441 C CA . TYR A 1 186 ? -19.742 -6.503 1.546 1.00 87.75 186 TYR A CA 1
ATOM 1442 C C . TYR A 1 186 ? -20.138 -7.970 1.710 1.00 87.75 186 TYR A C 1
ATOM 1444 O O . TYR A 1 186 ? -21.323 -8.274 1.801 1.00 87.75 186 TYR A O 1
ATOM 1452 N N . GLY A 1 187 ? -19.168 -8.884 1.787 1.00 88.44 187 GLY A N 1
ATOM 1453 C CA . GLY A 1 187 ? -19.413 -10.307 2.038 1.00 88.44 187 GLY A CA 1
ATOM 1454 C C . GLY A 1 187 ? -19.622 -10.658 3.513 1.00 88.44 187 GLY A C 1
ATOM 1455 O O . GLY A 1 187 ? -19.686 -11.837 3.842 1.00 88.44 187 GLY A O 1
ATOM 1456 N N . GLY A 1 188 ? -19.713 -9.661 4.403 1.00 86.56 188 GLY A N 1
ATOM 1457 C CA . GLY A 1 188 ? -19.973 -9.873 5.830 1.00 86.56 188 GLY A CA 1
ATOM 1458 C C . GLY A 1 188 ? -18.769 -10.390 6.620 1.00 86.56 188 GLY A C 1
ATOM 1459 O O . GLY A 1 188 ? -18.946 -11.065 7.632 1.00 86.56 188 GLY A O 1
ATOM 1460 N N . GLY A 1 189 ? -17.549 -10.101 6.165 1.00 90.19 189 GLY A N 1
ATOM 1461 C CA . GLY A 1 189 ? -16.341 -10.462 6.894 1.00 90.19 189 GLY A CA 1
ATOM 1462 C C . GLY A 1 189 ? -16.054 -9.535 8.080 1.00 90.19 189 GLY A C 1
ATOM 1463 O O . GLY A 1 189 ? -16.845 -8.673 8.468 1.00 90.19 189 GLY A O 1
ATOM 1464 N N . ASP A 1 190 ? -14.889 -9.708 8.692 1.00 92.56 190 ASP A N 1
ATOM 1465 C CA . ASP A 1 190 ? -14.523 -8.994 9.917 1.00 92.56 190 ASP A CA 1
ATOM 1466 C C . ASP A 1 190 ? -14.407 -7.471 9.745 1.00 92.56 190 ASP A C 1
ATOM 1468 O O . ASP A 1 190 ? -14.787 -6.721 10.645 1.00 92.56 190 ASP A O 1
ATOM 1472 N N . MET A 1 191 ? -13.964 -6.992 8.581 1.00 94.12 191 MET A N 1
ATOM 1473 C CA . MET A 1 191 ? -13.942 -5.559 8.271 1.00 94.12 191 MET A CA 1
ATOM 1474 C C . MET A 1 191 ? -15.351 -4.959 8.272 1.00 94.12 191 MET A C 1
ATOM 1476 O O . MET A 1 191 ? -15.529 -3.849 8.772 1.00 94.12 191 MET A O 1
ATOM 1480 N N . ALA A 1 192 ? -16.359 -5.701 7.797 1.00 94.31 192 ALA A N 1
ATOM 1481 C CA . ALA A 1 192 ? -17.748 -5.252 7.823 1.00 94.31 192 ALA A CA 1
ATOM 1482 C C . ALA A 1 192 ? -18.202 -4.941 9.256 1.00 94.31 192 ALA A C 1
ATOM 1484 O O . ALA A 1 192 ? -18.854 -3.930 9.493 1.00 94.31 192 ALA A O 1
ATOM 1485 N N . SER A 1 193 ? -17.783 -5.751 10.233 1.00 93.44 193 SER A N 1
ATOM 1486 C CA . SER A 1 193 ? -18.137 -5.546 11.643 1.00 93.44 193 SER A CA 1
ATOM 1487 C C . SER A 1 193 ? -17.546 -4.254 12.219 1.00 93.44 193 SER A C 1
ATOM 1489 O O . SER A 1 193 ? -18.247 -3.519 12.914 1.00 93.44 193 SER A O 1
ATOM 1491 N N . TYR A 1 194 ? -16.286 -3.925 11.904 1.00 96.06 194 TYR A N 1
ATOM 1492 C CA . TYR A 1 194 ? -15.703 -2.632 12.287 1.00 96.06 194 TYR A CA 1
ATOM 1493 C C . TYR A 1 194 ? -16.436 -1.455 11.635 1.00 96.06 194 TYR A C 1
ATOM 1495 O O . TYR A 1 194 ? -16.724 -0.470 12.310 1.00 96.06 194 TYR A O 1
ATOM 1503 N N . LEU A 1 195 ? -16.765 -1.559 10.343 1.00 95.00 195 LEU A N 1
ATOM 1504 C CA . LEU A 1 195 ? -17.441 -0.489 9.606 1.00 95.00 195 LEU A CA 1
ATOM 1505 C C . LEU A 1 195 ? -18.878 -0.268 10.092 1.00 95.00 195 LEU A C 1
ATOM 1507 O O . LEU A 1 195 ? -19.282 0.876 10.279 1.00 95.00 195 LEU A O 1
ATOM 1511 N N . VAL A 1 196 ? -19.625 -1.340 10.370 1.00 94.62 196 VAL A N 1
ATOM 1512 C CA . VAL A 1 196 ? -20.973 -1.252 10.954 1.00 94.62 196 VAL A CA 1
ATOM 1513 C C . VAL A 1 196 ? -20.919 -0.552 12.310 1.00 94.62 196 VAL A C 1
ATOM 1515 O O . VAL A 1 196 ? -21.676 0.389 12.526 1.00 94.62 196 VAL A O 1
ATOM 1518 N N . ARG A 1 197 ? -19.985 -0.933 13.193 1.00 95.75 197 ARG A N 1
ATOM 1519 C CA . ARG A 1 197 ? -19.817 -0.263 14.495 1.00 95.75 197 ARG A CA 1
ATOM 1520 C C . ARG A 1 197 ? -19.434 1.201 14.352 1.00 95.75 197 ARG A C 1
ATOM 1522 O O . ARG A 1 197 ? -19.974 2.036 15.068 1.00 95.75 197 ARG A O 1
ATOM 1529 N N . PHE A 1 198 ? -18.563 1.531 13.403 1.00 96.50 198 PHE A N 1
ATOM 1530 C CA . PHE A 1 198 ? -18.214 2.922 13.145 1.00 96.50 198 PHE A CA 1
ATOM 1531 C C . PHE A 1 198 ? -19.433 3.742 12.708 1.00 96.50 198 PHE A C 1
ATOM 1533 O O . PHE A 1 198 ? -19.636 4.845 13.204 1.00 96.50 198 PHE A O 1
ATOM 1540 N N . VAL A 1 199 ? -20.283 3.196 11.836 1.00 96.69 199 VAL A N 1
ATOM 1541 C CA . VAL A 1 199 ? -21.517 3.872 11.409 1.00 96.69 199 VAL A CA 1
ATOM 1542 C C . VAL A 1 199 ? -22.493 4.054 12.574 1.00 96.69 199 VAL A C 1
ATOM 1544 O O . VAL A 1 199 ? -23.121 5.105 12.671 1.00 96.69 199 VAL A O 1
ATOM 1547 N N . THR A 1 200 ? -22.621 3.071 13.469 1.00 97.06 200 THR A N 1
ATOM 1548 C CA . THR A 1 200 ? -23.579 3.153 14.583 1.00 97.06 200 THR A CA 1
ATOM 1549 C C . THR A 1 200 ? -23.067 3.971 15.767 1.00 97.06 200 THR A C 1
ATOM 1551 O O . THR A 1 200 ? -23.866 4.605 16.451 1.00 97.06 200 THR A O 1
ATOM 1554 N N . ASN A 1 201 ? -21.756 3.960 16.021 1.00 96.44 201 ASN A N 1
ATOM 1555 C CA . ASN A 1 201 ? -21.167 4.437 17.278 1.00 96.44 201 ASN A CA 1
ATOM 1556 C C . ASN A 1 201 ? -20.125 5.549 17.090 1.00 96.44 201 ASN A C 1
ATOM 1558 O O . ASN A 1 201 ? -19.640 6.085 18.082 1.00 96.44 201 ASN A O 1
ATOM 1562 N N . LEU A 1 202 ? -19.739 5.867 15.849 1.00 96.06 202 LEU A N 1
ATOM 1563 C CA . LEU A 1 202 ? -18.595 6.732 15.513 1.00 96.06 202 LEU A CA 1
ATOM 1564 C C . LEU A 1 202 ? -17.241 6.218 16.048 1.00 96.06 202 LEU A C 1
ATOM 1566 O O . LEU A 1 202 ? -16.256 6.954 16.076 1.00 96.06 202 LEU A O 1
ATOM 1570 N N . ASP A 1 203 ? -17.188 4.937 16.424 1.00 96.56 203 ASP A N 1
ATOM 1571 C CA . ASP A 1 203 ? -16.008 4.209 16.892 1.00 96.56 203 ASP A CA 1
ATOM 1572 C C . ASP A 1 203 ? -16.067 2.777 16.326 1.00 96.56 203 ASP A C 1
ATOM 1574 O O . ASP A 1 203 ? -17.079 2.090 16.509 1.00 96.56 203 ASP A O 1
ATOM 1578 N N . PRO A 1 204 ? -15.032 2.301 15.606 1.00 96.81 204 PRO A N 1
ATOM 1579 C CA . PRO A 1 204 ? -15.054 0.965 15.020 1.00 96.81 204 PRO A CA 1
ATOM 1580 C C . PRO A 1 204 ? -14.895 -0.161 16.062 1.00 96.81 204 PRO A C 1
ATOM 1582 O O . PRO A 1 204 ? -15.092 -1.336 15.726 1.00 96.81 204 PRO A O 1
ATOM 1585 N N . ASN A 1 205 ? -14.521 0.154 17.305 1.00 97.06 205 ASN A N 1
ATOM 1586 C CA . ASN A 1 205 ? -14.208 -0.820 18.347 1.00 97.06 205 ASN A CA 1
ATOM 1587 C C . ASN A 1 205 ? -15.452 -1.438 19.002 1.00 97.06 205 ASN A C 1
ATOM 1589 O O . ASN A 1 205 ? -16.513 -0.831 19.119 1.00 97.06 205 ASN A O 1
ATOM 1593 N N . GLY A 1 206 ? -15.303 -2.682 19.460 1.00 88.56 206 GLY A N 1
ATOM 1594 C CA . GLY A 1 206 ? -16.332 -3.422 20.185 1.00 88.56 206 GLY A CA 1
ATOM 1595 C C . GLY A 1 206 ? -15.784 -4.720 20.775 1.00 88.56 206 GLY A C 1
ATOM 1596 O O . GLY A 1 206 ? -14.627 -5.079 20.548 1.00 88.56 206 GLY A O 1
ATOM 1597 N N . SER A 1 207 ? -16.615 -5.434 21.535 1.00 81.88 207 SER A N 1
ATOM 1598 C CA . SER A 1 207 ? -16.239 -6.724 22.119 1.00 81.88 207 SER A CA 1
ATOM 1599 C C . SER A 1 207 ? -15.935 -7.772 21.037 1.00 81.88 207 SER A C 1
ATOM 1601 O O . SER A 1 207 ? -16.522 -7.767 19.955 1.00 81.88 207 SER A O 1
ATOM 1603 N N . GLY A 1 208 ? -14.991 -8.674 21.328 1.00 79.62 208 GLY A N 1
ATOM 1604 C CA . GLY A 1 208 ? -14.671 -9.823 20.469 1.00 79.62 208 GLY A CA 1
ATOM 1605 C C . GLY A 1 208 ? -13.811 -9.529 19.234 1.00 79.62 208 GLY A C 1
ATOM 1606 O O . GLY A 1 208 ? -13.556 -10.443 18.457 1.00 79.62 208 GLY A O 1
ATOM 1607 N N . THR A 1 209 ? -13.335 -8.297 19.044 1.00 86.69 209 THR A N 1
ATOM 1608 C CA . THR A 1 209 ? -12.431 -7.929 17.939 1.00 86.69 209 THR A CA 1
ATOM 1609 C C . THR A 1 209 ? -11.149 -7.289 18.452 1.00 86.69 209 THR A C 1
ATOM 1611 O O . THR A 1 209 ? -11.152 -6.697 19.531 1.00 86.69 209 THR A O 1
ATOM 1614 N N . LEU A 1 210 ? -10.065 -7.365 17.674 1.00 96.00 210 LEU A N 1
ATOM 1615 C CA . LEU A 1 210 ? -8.824 -6.665 17.999 1.00 96.00 210 LEU A CA 1
ATOM 1616 C C . LEU A 1 210 ? -9.096 -5.157 18.113 1.00 96.00 210 LEU A C 1
ATOM 1618 O O . LEU A 1 210 ? -9.805 -4.588 17.281 1.00 96.00 210 LEU A O 1
ATOM 1622 N N . ALA A 1 211 ? -8.553 -4.495 19.131 1.00 96.81 211 ALA A N 1
ATOM 1623 C CA . ALA A 1 211 ? -8.703 -3.050 19.244 1.00 96.81 211 ALA A CA 1
ATOM 1624 C C . ALA A 1 211 ? -8.061 -2.371 18.023 1.00 96.81 211 ALA A C 1
ATOM 1626 O O . ALA A 1 211 ? -6.894 -2.618 17.732 1.00 96.81 211 ALA A O 1
ATOM 1627 N N . TRP A 1 212 ? -8.819 -1.533 17.317 1.00 97.50 212 TRP A N 1
ATOM 1628 C CA . TRP A 1 212 ? -8.355 -0.685 16.228 1.00 97.50 212 TRP A CA 1
ATOM 1629 C C . TRP A 1 212 ? -7.983 0.683 16.818 1.00 97.50 212 TRP A C 1
ATOM 1631 O O . TRP A 1 212 ? -8.867 1.514 17.059 1.00 97.50 212 TRP A O 1
ATOM 1641 N N . PRO A 1 213 ? -6.693 0.924 17.109 1.00 97.44 213 PRO A N 1
ATOM 1642 C CA . PRO A 1 213 ? -6.246 2.209 17.623 1.00 97.44 213 PRO A CA 1
ATOM 1643 C C . PRO A 1 213 ? -6.414 3.297 16.565 1.00 97.44 213 PRO A C 1
ATOM 1645 O O . PRO A 1 213 ? -6.344 3.037 15.359 1.00 97.44 213 PRO A O 1
ATOM 1648 N N . THR A 1 214 ? -6.593 4.529 17.027 1.00 97.62 214 THR A N 1
ATOM 1649 C CA . THR A 1 214 ? -6.550 5.689 16.145 1.00 97.62 214 THR A CA 1
ATOM 1650 C C . THR A 1 214 ? -5.158 5.844 15.533 1.00 97.62 214 THR A C 1
ATOM 1652 O O . THR A 1 214 ? -4.135 5.481 16.123 1.00 97.62 214 THR A O 1
ATOM 1655 N N . TRP A 1 215 ? -5.131 6.381 14.321 1.00 98.25 215 TRP A N 1
ATOM 1656 C CA . TRP A 1 215 ? -3.916 6.777 13.636 1.00 98.25 215 TRP A CA 1
ATOM 1657 C C . TRP A 1 215 ? -3.551 8.204 14.053 1.00 98.25 215 TRP A C 1
ATOM 1659 O O . TRP A 1 215 ? -4.384 9.113 13.994 1.00 98.25 215 TRP A O 1
ATOM 1669 N N . THR A 1 216 ? -2.296 8.416 14.443 1.00 98.12 216 THR A N 1
ATOM 1670 C CA . THR A 1 216 ? -1.718 9.750 14.652 1.00 98.12 216 THR A CA 1
ATOM 1671 C C . THR A 1 216 ? -0.311 9.811 14.070 1.00 98.12 216 THR A C 1
ATOM 1673 O O . THR A 1 216 ? 0.326 8.788 13.829 1.00 98.12 216 THR A O 1
ATOM 1676 N N . THR A 1 217 ? 0.225 11.017 13.894 1.00 96.75 217 THR A N 1
ATOM 1677 C CA . THR A 1 217 ? 1.620 11.206 13.465 1.00 96.75 217 THR A CA 1
ATOM 1678 C C . THR A 1 217 ? 2.639 10.641 14.460 1.00 96.75 217 THR A C 1
ATOM 1680 O O . THR A 1 217 ? 3.706 10.205 14.040 1.00 96.75 217 THR A O 1
ATOM 1683 N N . SER A 1 218 ? 2.323 10.611 15.761 1.00 96.94 218 SER A N 1
ATOM 1684 C CA . SER A 1 218 ? 3.175 10.024 16.809 1.00 96.94 218 SER A CA 1
ATOM 1685 C C . SER A 1 218 ? 2.956 8.522 17.016 1.00 96.94 218 SER A C 1
ATOM 1687 O O . SER A 1 218 ? 3.773 7.854 17.645 1.00 96.94 218 SER A O 1
ATOM 1689 N N . SER A 1 219 ? 1.841 7.978 16.536 1.00 97.00 219 SER A N 1
ATOM 1690 C CA . SER A 1 219 ? 1.468 6.568 16.664 1.00 97.00 219 SER A CA 1
ATOM 1691 C C . SER A 1 219 ? 0.696 6.140 15.411 1.00 97.00 219 SER A C 1
ATOM 1693 O O . SER A 1 219 ? -0.535 6.033 15.440 1.00 97.00 219 SER A O 1
ATOM 1695 N N . PRO A 1 220 ? 1.399 5.936 14.281 1.00 97.56 220 PRO A N 1
ATOM 1696 C CA . PRO A 1 220 ? 0.789 5.742 12.969 1.00 97.56 220 PRO A CA 1
ATOM 1697 C C . PRO A 1 220 ? 0.301 4.296 12.793 1.00 97.56 220 PRO A C 1
ATOM 1699 O O . PRO A 1 220 ? 0.784 3.542 11.949 1.00 97.56 220 PRO A O 1
ATOM 1702 N N . ASN A 1 221 ? -0.647 3.884 13.630 1.00 98.25 221 ASN A N 1
ATOM 1703 C CA . ASN A 1 221 ? -1.122 2.509 13.704 1.00 98.25 221 ASN A CA 1
ATOM 1704 C C . ASN A 1 221 ? -2.058 2.147 12.543 1.00 98.25 221 ASN A C 1
ATOM 1706 O O . ASN A 1 221 ? -2.935 2.920 12.160 1.00 98.25 221 ASN A O 1
ATOM 1710 N N . LEU A 1 222 ? -1.925 0.920 12.044 1.00 98.50 222 LEU A N 1
ATOM 1711 C CA . LEU A 1 222 ? -2.832 0.306 11.080 1.00 98.50 222 LEU A CA 1
ATOM 1712 C C . LEU A 1 222 ? -3.430 -0.966 11.664 1.00 98.50 222 LEU A C 1
ATOM 1714 O O . LEU A 1 222 ? -2.690 -1.806 12.181 1.00 98.50 222 LEU A O 1
ATOM 1718 N N . LEU A 1 223 ? -4.738 -1.152 11.489 1.00 98.25 223 LEU A N 1
ATOM 1719 C CA . LEU A 1 223 ? -5.327 -2.485 11.559 1.00 98.25 223 LEU A CA 1
ATOM 1720 C C . LEU A 1 223 ? -4.994 -3.226 10.261 1.00 98.25 223 LEU A C 1
ATOM 1722 O O . LEU A 1 223 ? -5.445 -2.838 9.184 1.00 98.25 223 LEU A O 1
ATOM 1726 N N . THR A 1 224 ? -4.186 -4.276 10.345 1.00 98.12 224 THR A N 1
ATOM 1727 C CA . THR A 1 224 ? -3.788 -5.062 9.177 1.00 98.12 224 THR A CA 1
ATOM 1728 C C . THR A 1 224 ? -4.557 -6.370 9.117 1.00 98.12 224 THR A C 1
ATOM 1730 O O . THR A 1 224 ? -4.451 -7.195 10.023 1.00 98.12 224 THR A O 1
ATOM 1733 N N . PHE A 1 225 ? -5.286 -6.571 8.020 1.00 97.12 225 PHE A N 1
ATOM 1734 C CA . PHE A 1 225 ? -6.002 -7.809 7.722 1.00 97.12 225 PHE A CA 1
ATOM 1735 C C . PHE A 1 225 ? -5.079 -8.776 6.985 1.00 97.12 225 PHE A C 1
ATOM 1737 O O . PHE A 1 225 ? -4.425 -8.396 6.013 1.00 97.12 225 PHE A O 1
ATOM 1744 N N . LEU A 1 226 ? -5.035 -10.022 7.439 1.00 96.38 226 LEU A N 1
ATOM 1745 C CA . LEU A 1 226 ? -4.127 -11.057 6.953 1.00 96.38 226 LEU A CA 1
ATOM 1746 C C . LEU A 1 226 ? -4.896 -12.298 6.489 1.00 96.38 226 LEU A C 1
ATOM 1748 O O . LEU A 1 226 ? -6.047 -12.511 6.886 1.00 96.38 226 LEU A O 1
ATOM 1752 N N . ASP A 1 227 ? -4.227 -13.108 5.670 1.00 93.44 227 ASP A N 1
ATOM 1753 C CA . ASP A 1 227 ? -4.587 -14.506 5.427 1.00 93.44 227 ASP A CA 1
ATOM 1754 C C . ASP A 1 227 ? -4.009 -15.411 6.540 1.00 93.44 227 ASP A C 1
ATOM 1756 O O . ASP A 1 227 ? -3.008 -15.072 7.174 1.00 93.44 227 ASP A O 1
ATOM 1760 N N . GLY A 1 228 ? -4.585 -16.603 6.731 1.00 92.38 228 GLY A N 1
ATOM 1761 C CA . GLY A 1 228 ? -4.063 -17.626 7.648 1.00 92.38 228 GLY A CA 1
ATOM 1762 C C . GLY A 1 228 ? -4.680 -17.599 9.051 1.00 92.38 228 GLY A C 1
ATOM 1763 O O . GLY A 1 228 ? -5.798 -17.130 9.236 1.00 92.38 228 GLY A O 1
ATOM 1764 N N . GLN A 1 229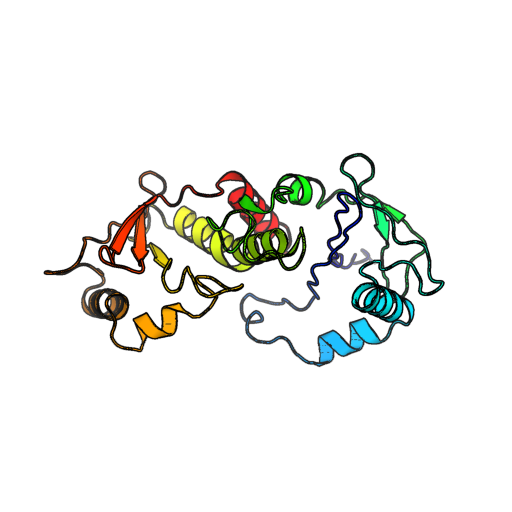 ? -3.961 -18.160 10.033 1.00 92.88 229 GLN A N 1
ATOM 1765 C CA . GLN A 1 229 ? -4.466 -18.341 11.405 1.00 92.88 229 GLN A CA 1
ATOM 1766 C C . GLN A 1 229 ? -4.566 -17.023 12.181 1.00 92.88 229 GLN A C 1
ATOM 1768 O O . GLN A 1 229 ? -5.546 -16.777 12.879 1.00 92.88 229 GLN A O 1
ATOM 1773 N N . THR A 1 230 ? -3.565 -16.152 12.038 1.00 94.56 230 THR A N 1
ATOM 1774 C CA . THR A 1 230 ? -3.634 -14.781 12.548 1.00 94.56 230 THR A CA 1
ATOM 1775 C C . THR A 1 230 ? -4.274 -13.918 11.476 1.00 94.56 230 THR A C 1
ATOM 1777 O O . THR A 1 230 ? -3.628 -13.584 10.490 1.00 94.56 230 THR A O 1
ATOM 1780 N N . THR A 1 231 ? -5.542 -13.561 11.656 1.00 94.75 231 THR A N 1
ATOM 1781 C CA . THR A 1 231 ? -6.335 -12.857 10.634 1.00 94.75 231 THR A CA 1
ATOM 1782 C C . THR A 1 231 ? -6.275 -11.333 10.748 1.00 94.75 231 THR A C 1
ATOM 1784 O O . THR A 1 231 ? -6.642 -10.635 9.797 1.00 94.75 231 THR A O 1
ATOM 1787 N N . GLN A 1 232 ? -5.807 -10.815 11.890 1.00 96.81 232 GLN A N 1
ATOM 1788 C CA . GLN A 1 232 ? -5.703 -9.391 12.214 1.00 96.81 232 GLN A CA 1
ATOM 1789 C C . GLN A 1 232 ? -4.468 -9.120 13.081 1.00 96.81 232 GLN A C 1
ATOM 1791 O O . GLN A 1 232 ? -4.138 -9.912 13.963 1.00 96.81 232 GLN A O 1
ATOM 1796 N N . GLN A 1 233 ? -3.814 -7.980 12.872 1.00 97.50 233 GLN A N 1
ATOM 1797 C CA . GLN A 1 233 ? -2.749 -7.482 13.748 1.00 97.50 233 GLN A CA 1
ATOM 1798 C C . GLN A 1 233 ? -2.628 -5.957 13.662 1.00 97.50 233 GLN A C 1
ATOM 1800 O O . GLN A 1 233 ? -3.031 -5.360 12.663 1.00 97.50 233 GLN A O 1
ATOM 1805 N N . ILE A 1 234 ? -2.019 -5.330 14.672 1.00 98.38 234 ILE A N 1
ATOM 1806 C CA . ILE A 1 234 ? -1.640 -3.915 14.603 1.00 98.38 234 ILE A CA 1
ATOM 1807 C C . ILE A 1 234 ? -0.229 -3.786 14.039 1.00 98.38 234 ILE A C 1
ATOM 1809 O O . ILE A 1 234 ? 0.711 -4.397 14.539 1.00 98.38 234 ILE A O 1
ATOM 1813 N N . THR A 1 235 ? -0.081 -2.975 12.995 1.00 98.25 235 THR A N 1
ATOM 1814 C CA . THR A 1 235 ? 1.208 -2.682 12.349 1.00 98.25 235 THR A CA 1
ATOM 1815 C C . THR A 1 235 ? 1.443 -1.180 12.255 1.00 98.25 235 THR A C 1
ATOM 1817 O O . THR A 1 235 ? 0.517 -0.397 12.437 1.00 98.25 235 THR A O 1
ATOM 1820 N N . GLN A 1 236 ? 2.664 -0.774 11.912 1.00 98.31 236 GLN A N 1
ATOM 1821 C CA . GLN A 1 236 ? 3.025 0.636 11.758 1.00 98.31 236 GLN A CA 1
ATOM 1822 C C . GLN A 1 236 ? 2.958 1.087 10.292 1.00 98.31 236 GLN A C 1
ATOM 1824 O O . GLN A 1 236 ? 3.475 0.417 9.396 1.00 98.31 236 GLN A O 1
ATOM 1829 N N . ASP A 1 237 ? 2.359 2.251 10.044 1.00 98.12 237 ASP A N 1
ATOM 1830 C CA . ASP A 1 237 ? 2.295 2.921 8.740 1.00 98.12 237 ASP A CA 1
ATOM 1831 C C . ASP A 1 237 ? 3.602 3.657 8.395 1.00 98.12 237 ASP A C 1
ATOM 1833 O O . ASP A 1 237 ? 3.608 4.827 8.016 1.00 98.12 237 ASP A O 1
ATOM 1837 N N . THR A 1 238 ? 4.733 2.973 8.557 1.00 96.81 238 THR A N 1
ATOM 1838 C CA . THR A 1 238 ? 6.084 3.530 8.367 1.00 96.81 238 THR A CA 1
ATOM 1839 C C . THR A 1 238 ? 6.796 2.963 7.141 1.00 96.81 238 THR A C 1
ATOM 1841 O O . THR A 1 238 ? 7.903 3.382 6.812 1.00 96.81 238 THR A O 1
ATOM 1844 N N . TYR A 1 239 ? 6.167 2.033 6.417 1.00 94.62 239 TYR A N 1
ATOM 1845 C CA . TYR A 1 239 ? 6.742 1.464 5.200 1.00 94.62 239 TYR A CA 1
ATOM 1846 C C . TYR A 1 239 ? 6.917 2.531 4.114 1.00 94.62 239 TYR A C 1
ATOM 1848 O O . TYR A 1 239 ? 6.064 3.413 3.952 1.00 94.62 239 TYR A O 1
ATOM 1856 N N . ARG A 1 240 ? 8.008 2.408 3.344 1.00 92.50 240 ARG A N 1
ATOM 1857 C CA . ARG A 1 240 ? 8.329 3.256 2.180 1.00 92.50 240 ARG A CA 1
ATOM 1858 C C . ARG A 1 240 ? 8.175 4.757 2.469 1.00 92.50 240 ARG A C 1
ATOM 1860 O O . ARG A 1 240 ? 7.639 5.485 1.639 1.00 92.50 240 ARG A O 1
ATOM 1867 N N . SER A 1 241 ? 8.580 5.208 3.660 1.00 91.62 241 SER A N 1
ATOM 1868 C CA . SER A 1 241 ? 8.408 6.593 4.124 1.00 91.62 241 SER A CA 1
ATOM 1869 C C . SER A 1 241 ? 8.877 7.615 3.096 1.00 91.62 241 SER A C 1
ATOM 1871 O O . SER A 1 241 ? 8.118 8.517 2.748 1.00 91.62 241 SER A O 1
ATOM 1873 N N . ASP A 1 242 ? 10.084 7.431 2.572 1.00 89.12 242 ASP A N 1
ATOM 1874 C CA . ASP A 1 242 ? 10.745 8.427 1.732 1.00 89.12 242 ASP A CA 1
ATOM 1875 C C . ASP A 1 242 ? 10.100 8.478 0.347 1.00 89.12 242 ASP A C 1
ATOM 1877 O O . ASP A 1 242 ? 9.731 9.549 -0.125 1.00 89.12 242 ASP A O 1
ATOM 1881 N N . ALA A 1 243 ? 9.851 7.309 -0.254 1.00 84.06 243 ALA A N 1
ATOM 1882 C CA . ALA A 1 243 ? 9.170 7.203 -1.541 1.00 84.06 243 ALA A CA 1
ATOM 1883 C C . ALA A 1 243 ? 7.741 7.766 -1.478 1.00 84.06 243 ALA A C 1
ATOM 1885 O O . ALA A 1 243 ? 7.335 8.530 -2.350 1.00 84.06 243 ALA A O 1
ATOM 1886 N N . ILE A 1 244 ? 6.981 7.445 -0.425 1.00 87.69 244 ILE A N 1
ATOM 1887 C CA . ILE A 1 244 ? 5.624 7.973 -0.249 1.00 87.69 244 ILE A CA 1
ATOM 1888 C C . ILE A 1 244 ? 5.660 9.485 0.012 1.00 87.69 244 ILE A C 1
ATOM 1890 O O . ILE A 1 244 ? 4.836 10.202 -0.544 1.00 87.69 244 ILE A O 1
ATOM 1894 N N . THR A 1 245 ? 6.621 9.992 0.790 1.00 89.81 245 THR A N 1
ATOM 1895 C CA . THR A 1 245 ? 6.786 11.441 1.027 1.00 89.81 245 THR A CA 1
ATOM 1896 C C . THR A 1 245 ? 7.101 12.184 -0.266 1.00 89.81 245 THR A C 1
ATOM 1898 O O . THR A 1 245 ? 6.500 13.219 -0.548 1.00 89.81 245 THR A O 1
ATOM 1901 N N . TYR A 1 246 ? 7.984 11.628 -1.093 1.00 82.88 246 TYR A N 1
ATOM 1902 C CA . TYR A 1 246 ? 8.258 12.169 -2.417 1.00 82.88 246 TYR A CA 1
ATOM 1903 C C . TYR A 1 246 ? 6.986 12.210 -3.283 1.00 82.88 246 TYR A C 1
ATOM 1905 O O . TYR A 1 246 ? 6.673 13.245 -3.867 1.00 82.88 246 TYR A O 1
ATOM 1913 N N . MET A 1 247 ? 6.199 11.127 -3.304 1.00 80.00 247 MET A N 1
ATOM 1914 C CA . MET A 1 247 ? 4.931 11.077 -4.049 1.00 80.00 247 MET A CA 1
ATOM 1915 C C . MET A 1 247 ? 3.886 12.071 -3.524 1.00 80.00 247 MET A C 1
ATOM 1917 O O . MET A 1 247 ? 3.136 12.635 -4.318 1.00 80.00 247 MET A O 1
ATOM 1921 N N . ILE A 1 248 ? 3.845 12.335 -2.213 1.00 82.31 248 ILE A N 1
ATOM 1922 C CA . ILE A 1 248 ? 3.000 13.392 -1.636 1.00 82.31 248 ILE A CA 1
ATOM 1923 C C . ILE A 1 248 ? 3.388 14.751 -2.226 1.00 82.31 248 ILE A C 1
ATOM 1925 O O . ILE A 1 248 ? 2.520 15.466 -2.723 1.00 82.31 248 ILE A O 1
ATOM 1929 N N . ASN A 1 249 ? 4.679 15.092 -2.212 1.00 82.56 249 ASN A N 1
ATOM 1930 C CA . ASN A 1 249 ? 5.161 16.377 -2.722 1.00 82.56 249 ASN A CA 1
ATOM 1931 C C . ASN A 1 249 ? 4.873 16.532 -4.221 1.00 82.56 249 ASN A C 1
ATOM 1933 O O . ASN A 1 249 ? 4.329 17.555 -4.634 1.00 82.56 249 ASN A O 1
ATOM 1937 N N . MET A 1 250 ? 5.131 15.484 -5.008 1.00 74.56 250 MET A N 1
ATOM 1938 C CA . MET A 1 250 ? 4.792 15.451 -6.434 1.00 74.56 250 MET A CA 1
ATOM 1939 C C . MET A 1 250 ? 3.295 15.685 -6.674 1.00 74.56 250 MET A C 1
ATOM 1941 O O . MET A 1 250 ? 2.916 16.512 -7.502 1.00 74.56 250 MET A O 1
ATOM 1945 N N . ASN A 1 251 ? 2.420 15.004 -5.931 1.00 74.19 251 ASN A N 1
ATOM 1946 C CA . ASN A 1 251 ? 0.975 15.183 -6.075 1.00 74.19 251 ASN A CA 1
ATOM 1947 C C . ASN A 1 251 ? 0.523 16.611 -5.721 1.00 74.19 251 ASN A C 1
ATOM 1949 O O . ASN A 1 251 ? -0.428 17.112 -6.311 1.00 74.19 251 ASN A O 1
ATOM 1953 N N . LEU A 1 252 ? 1.184 17.285 -4.777 1.00 74.62 252 LEU A N 1
ATOM 1954 C CA . LEU A 1 252 ? 0.848 18.663 -4.405 1.00 74.62 252 LEU A CA 1
ATOM 1955 C C . LEU A 1 252 ? 1.330 19.696 -5.434 1.00 74.62 252 LEU A C 1
ATOM 1957 O O . LEU A 1 252 ? 0.675 20.723 -5.618 1.00 74.62 252 LEU A O 1
ATOM 1961 N N . GLU A 1 253 ? 2.458 19.436 -6.092 1.00 68.94 253 GLU A N 1
ATOM 1962 C CA . GLU A 1 253 ? 3.077 20.355 -7.050 1.00 68.94 253 GLU A CA 1
ATOM 1963 C C . GLU A 1 253 ? 2.356 20.367 -8.408 1.00 68.94 253 GLU A C 1
ATOM 1965 O O . GLU A 1 253 ? 2.115 21.435 -8.967 1.00 68.94 253 GLU A O 1
ATOM 1970 N N . TYR A 1 254 ? 1.943 19.200 -8.917 1.00 56.72 254 TYR A N 1
ATOM 1971 C CA . TYR A 1 254 ? 1.454 19.049 -10.299 1.00 56.72 254 TYR A CA 1
ATOM 1972 C C . TYR A 1 254 ? -0.079 18.990 -10.457 1.00 56.72 254 TYR A C 1
ATOM 1974 O O . TYR A 1 254 ? -0.571 18.742 -11.558 1.00 56.72 254 TYR A O 1
ATOM 1982 N N . VAL A 1 255 ? -0.845 19.227 -9.385 1.00 47.75 255 VAL A N 1
ATOM 1983 C CA . VAL A 1 255 ? -2.324 19.342 -9.418 1.00 47.75 255 VAL A CA 1
ATOM 1984 C C . VAL A 1 255 ? -2.795 20.789 -9.676 1.00 47.75 255 VAL A C 1
ATOM 1986 O O . VAL A 1 255 ? -3.995 21.033 -9.794 1.00 47.75 255 VAL A O 1
ATOM 1989 N N . ARG A 1 256 ? -1.872 21.753 -9.798 1.00 32.69 256 ARG A N 1
ATOM 1990 C CA . ARG A 1 256 ? -2.180 23.164 -10.092 1.00 32.69 256 ARG A CA 1
ATOM 1991 C C . ARG A 1 256 ? -2.162 23.488 -11.583 1.00 32.69 256 ARG A C 1
ATOM 1993 O O . ARG A 1 256 ? -1.252 23.005 -12.292 1.00 32.69 256 ARG A O 1
#

Solvent-accessible surface area (backbone atoms only — not comparable to full-atom values): 15231 Å² total; per-residue (Å²): 136,84,82,82,82,81,79,86,86,87,66,78,52,67,60,52,70,79,99,50,54,65,78,55,90,57,83,93,76,72,93,53,88,79,44,85,83,58,92,55,77,68,67,53,52,60,50,58,68,8,73,51,49,42,36,30,50,49,28,24,74,77,66,51,33,48,63,80,63,84,64,81,80,71,62,72,22,39,98,92,44,40,40,38,76,41,68,57,86,26,34,74,44,94,52,73,40,75,46,87,85,46,55,68,58,54,69,61,50,59,86,50,44,43,79,11,34,44,63,89,43,43,73,58,62,50,90,41,82,51,48,12,31,53,47,37,49,54,48,30,56,74,46,50,12,55,51,53,52,52,49,57,75,34,35,93,78,48,95,41,73,47,70,43,73,47,37,58,51,82,42,79,63,51,20,52,40,89,74,59,61,50,55,34,47,76,66,69,34,73,59,24,56,31,52,53,32,26,74,76,65,79,41,49,63,60,88,97,56,81,82,64,57,58,32,30,83,94,47,41,35,21,44,31,36,38,60,76,90,63,45,64,48,82,44,71,75,64,73,64,52,65,55,32,51,52,36,37,54,51,57,66,66,70,75,112

pLDDT: mean 70.47, std 23.7, range [23.16, 98.5]

Foldseek 3Di:
DDDDDDDDAADWDWADDPPAIDIDDDFDDPPDPVCPPDPDPVSVVQLCPAPLSVQLVVCCVVPNGSPDSPDDHADHADLVARWGFGDDSNDTDPDTDHPPPCSVLVVLQDQQLQCFPVHNPHVFLPPDSCLRSSRRLCCLLSPVLVVVVVQAVCAPVDFAFAAAEQPQQVVRNAGCHPPVCVCCCVVVHPVVQLVVCCVVPVGSDDPPDDHGHTAHPVARWHFYAHDDDCGTDIDHSCPPVPSSVVSNVVSVPPSD

InterPro domains:
  IPR029058 Alpha/Beta hydrolase fold [G3DSA:3.40.50.1820] (1-109)
  IPR029058 Alpha/Beta hydrolase fold [G3DSA:3.40.50.1820] (110-255)
  IPR029058 Alpha/Beta hydrolase fold [SSF53474] (1-93)
  IPR029058 Alpha/Beta hydrolase fold [SSF53474] (106-250)

Radius of gyration: 21.51 Å; Cα contacts (8 Å, |Δi|>4): 334; chains: 1; bounding box: 48×62×61 Å

Sequence (256 aa):
GDAAFQAPRRFFLQQRSGSQSTWAFLSKRLKSVADLGSFHSSDLLNVYSGDDMASYLVCFITNLDPNGSGTLAWPTWTTSSPNLLTFLDGQVTEQITQDTYRADAIAYMINDPTQGSPYDTGTANAFSVQFKRIASIQGDAAFQAPRRFFLQQRSGSQSTWAFLSKRLKSVPVLGSFHSSDLSNVYGGGDMASYLVRFVTNLDPNGSGTLAWPTWTTSSPNLLTFLDGQTTQQITQDTYRSDAITYMINMNLEYVR

Mean predicted aligned error: 14.17 Å

Secondary structure (DSSP, 8-state):
-----PPPPPEEE---BTTB---EEE-S--SSGGGGG---HHHHHTTTTSHHHHHHHHHHHHHS-STTSSSPPPP--BTTB-EEEEEETTEEEEEEEE-TTTHHHHHHS-SSGGGSSSTT-TTTT-SSTTHHHHHHHHHIIIIIHHHHHHHHHHTTTS----EEEETTTTSTTTSS-TTTTHHHHHTT-HHHHHHHHHHHHS----TTS---PPP-SSS-EEEEEESSS--EEEEETTTTHHHHHHHHHHHHHTT-